Protein AF-A0A8S1QRC6-F1 (afdb_monomer_lite)

pLDDT: mean 77.52, std 18.18, range [36.41, 97.75]

Foldseek 3Di:
DDDDPPPPPVVPPPPDDDPPPCPPPPPPPDDDPPDQDFDPDALPPPRHTFFWADPDPVDDPSLGTDDPVSCVVDVDDIDGPVVVSVVVVVVVVVVVVVVVVVVVVVVVVVVVVVVVVVVVVVVVVVVVVVVVVVVVVVVVVLVVVLVLVVVCVPPDLVRDDPVNNVVVVVVVPDPDCVNVVVSVVVVVVVVVVVVVVVVVD

Secondary structure (DSSP, 8-state):
----TTSSGGGS-----------------PPPTTS----S-B-TTT--B--EE---TTS-GGGSEE-HHHHHHS----EEHHHHHHHHHHHHHHHHHHHHHHHHHHHHHHHHHHHHHHHHHHHHHHHHHHHHHHHHHHHHHHHHHHHHHHHHTT--GGGS-HHHHHHHHHHHH---HHHHHHHHHHHHHHHHHHHHHHTT-

Radius of gyration: 44.58 Å; chains: 1; bounding box: 88×38×118 Å

Sequence (201 aa):
MRKQDSCLSKLYNFKLYNNLTISQIVVTKEFEQHKTPCLNQICSKHNKEIIMLNLNLNEPEFSRLACVECIEDCPIQYISLKEANKRWNEFKGQQTDLISKHNFKREKTFNVAIKEIKQLRDYYNDQLSEILTSINEQLIQNTQNFKDFINLENKQIFELEEKQVEKIVDLLSQKDKNLIYIITRFIIIRKKRFTNQQKKF

Organism: Paramecium primaurelia (NCBI:txid5886)

Structure (mmCIF, N/CA/C/O backbone):
data_AF-A0A8S1QRC6-F1
#
_entry.id   AF-A0A8S1QRC6-F1
#
loop_
_atom_site.group_PDB
_atom_site.id
_atom_site.type_symbol
_atom_site.label_atom_id
_atom_site.label_alt_id
_atom_site.label_comp_id
_atom_site.label_asym_id
_atom_site.label_entity_id
_atom_site.label_seq_id
_atom_site.pdbx_PDB_ins_code
_atom_site.Cartn_x
_atom_site.Cartn_y
_atom_site.Cartn_z
_atom_site.occupancy
_atom_site.B_iso_or_equiv
_atom_site.auth_seq_id
_atom_site.auth_comp_id
_atom_site.auth_asym_id
_atom_site.auth_atom_id
_atom_site.pdbx_PDB_model_num
ATOM 1 N N . MET A 1 1 ? 4.085 -2.117 39.328 1.00 39.03 1 MET A N 1
ATOM 2 C CA . MET A 1 1 ? 4.200 -2.797 38.019 1.00 39.03 1 MET A CA 1
ATOM 3 C C . MET A 1 1 ? 3.505 -1.949 36.960 1.00 39.03 1 MET A C 1
ATOM 5 O O . MET A 1 1 ? 2.288 -1.972 36.884 1.00 39.03 1 MET A O 1
ATOM 9 N N . ARG A 1 2 ? 4.251 -1.139 36.201 1.00 44.69 2 ARG A N 1
ATOM 10 C CA . ARG A 1 2 ? 3.751 -0.425 35.014 1.00 44.69 2 ARG A CA 1
ATOM 11 C C . ARG A 1 2 ? 4.837 -0.491 33.943 1.00 44.69 2 ARG A C 1
ATOM 13 O O . ARG A 1 2 ? 5.874 0.145 34.081 1.00 44.69 2 ARG A O 1
ATOM 20 N N . LYS A 1 3 ? 4.621 -1.331 32.934 1.00 41.91 3 LYS A N 1
ATOM 21 C CA . LYS A 1 3 ? 5.391 -1.389 31.685 1.00 41.91 3 LYS A CA 1
ATOM 22 C C . LYS A 1 3 ? 4.407 -1.757 30.572 1.00 41.91 3 LYS A C 1
ATOM 24 O O . LYS A 1 3 ? 4.312 -2.924 30.216 1.00 41.91 3 LYS A O 1
ATOM 29 N N . GLN A 1 4 ? 3.640 -0.786 30.079 1.00 45.56 4 GLN A N 1
ATOM 30 C CA . GLN A 1 4 ? 2.846 -0.955 28.850 1.00 45.56 4 GLN A CA 1
ATOM 31 C C . GLN A 1 4 ? 3.022 0.178 27.823 1.00 45.56 4 GLN A C 1
ATOM 33 O O . GLN A 1 4 ? 2.584 0.024 26.691 1.00 45.56 4 GLN A O 1
ATOM 38 N N . ASP A 1 5 ? 3.799 1.227 28.110 1.00 44.38 5 ASP A N 1
ATOM 39 C CA . ASP A 1 5 ? 3.904 2.377 27.190 1.00 44.38 5 ASP A CA 1
ATOM 40 C C . ASP A 1 5 ? 5.047 2.283 26.156 1.00 44.38 5 ASP A C 1
ATOM 42 O O . ASP A 1 5 ? 5.314 3.221 25.411 1.00 44.38 5 ASP A O 1
ATOM 46 N N . SER A 1 6 ? 5.737 1.141 26.056 1.00 43.19 6 SER A N 1
ATOM 47 C CA . SER A 1 6 ? 6.943 1.014 25.216 1.00 43.19 6 SER A CA 1
ATOM 48 C C . SER A 1 6 ? 6.683 0.664 23.740 1.00 43.19 6 SER A C 1
ATOM 50 O O . SER A 1 6 ? 7.636 0.664 22.958 1.00 43.19 6 SER A O 1
ATOM 52 N N . CYS A 1 7 ? 5.448 0.347 23.333 1.00 42.53 7 CYS A N 1
ATOM 53 C CA . CYS A 1 7 ? 5.153 -0.019 21.935 1.00 42.53 7 CYS A CA 1
ATOM 54 C C . CYS A 1 7 ? 4.519 1.102 21.095 1.00 42.53 7 CYS A C 1
ATOM 56 O O . CYS A 1 7 ? 4.482 0.978 19.874 1.00 42.53 7 CYS A O 1
ATOM 58 N N . LEU A 1 8 ? 4.075 2.211 21.697 1.00 44.47 8 LEU A N 1
ATOM 59 C CA . LEU A 1 8 ? 3.340 3.261 20.972 1.00 44.47 8 LEU A CA 1
ATOM 60 C C . LEU A 1 8 ? 4.223 4.387 20.404 1.00 44.47 8 LEU A C 1
ATOM 62 O O . LEU A 1 8 ? 3.779 5.128 19.532 1.00 44.47 8 LEU A O 1
ATOM 66 N N . SER A 1 9 ? 5.492 4.491 20.806 1.00 37.09 9 SER A N 1
ATOM 67 C CA . SER A 1 9 ? 6.385 5.577 20.367 1.00 37.09 9 SER A CA 1
ATOM 68 C C . SER A 1 9 ? 7.143 5.311 19.058 1.00 37.09 9 SER A C 1
ATOM 70 O O . SER A 1 9 ? 7.792 6.215 18.536 1.00 37.09 9 SER A O 1
ATOM 72 N N . LYS A 1 10 ? 7.056 4.105 18.476 1.00 42.44 10 LYS A N 1
ATOM 73 C CA . LYS A 1 10 ? 7.785 3.755 17.236 1.00 42.44 10 LYS A CA 1
ATOM 74 C C . LYS A 1 10 ? 7.008 3.986 15.934 1.00 42.44 10 LYS A C 1
ATOM 76 O O . LYS A 1 10 ? 7.593 3.859 14.865 1.00 42.44 10 LYS A O 1
ATOM 81 N N . LEU A 1 11 ? 5.733 4.378 15.996 1.00 42.03 11 LEU A N 1
ATOM 82 C CA . LEU A 1 11 ? 4.920 4.670 14.802 1.00 42.03 11 LEU A CA 1
ATOM 83 C C . LEU A 1 11 ? 4.949 6.149 14.373 1.00 42.03 11 LEU A C 1
ATOM 85 O O . LEU A 1 11 ? 4.307 6.513 13.392 1.00 42.03 11 LEU A O 1
ATOM 89 N N . TYR A 1 12 ? 5.709 6.999 15.071 1.00 40.31 12 TYR A N 1
ATOM 90 C CA . TYR A 1 12 ? 5.691 8.455 14.891 1.00 40.31 12 TYR A CA 1
ATOM 91 C C . TYR A 1 12 ? 6.993 9.036 14.318 1.00 40.31 12 TYR A C 1
ATOM 93 O O . TYR A 1 12 ? 7.419 10.112 14.714 1.00 40.31 12 TYR A O 1
ATOM 101 N N . ASN A 1 13 ? 7.645 8.335 13.384 1.00 36.41 13 ASN A N 1
ATOM 102 C CA . ASN A 1 13 ? 8.817 8.861 12.667 1.00 36.41 13 ASN A CA 1
ATOM 103 C C . ASN A 1 13 ? 8.917 8.353 11.219 1.00 36.41 13 ASN A C 1
ATOM 105 O O . ASN A 1 13 ? 9.993 8.018 10.739 1.00 36.41 13 ASN A O 1
ATOM 109 N N . PHE A 1 14 ? 7.803 8.330 10.486 1.00 40.69 14 PHE A N 1
ATOM 110 C CA . PHE A 1 14 ? 7.854 8.275 9.021 1.00 40.69 14 PHE A CA 1
ATOM 111 C C . PHE A 1 14 ? 7.623 9.687 8.471 1.00 40.69 14 PHE A C 1
ATOM 113 O O . PHE A 1 14 ? 6.601 9.995 7.862 1.00 40.69 14 PHE A O 1
ATOM 120 N N . LYS A 1 15 ? 8.562 10.598 8.765 1.00 39.75 15 LYS A N 1
ATOM 121 C CA . LYS A 1 15 ? 8.649 11.862 8.030 1.00 39.75 15 LYS A CA 1
ATOM 122 C C . LYS A 1 15 ? 9.049 11.510 6.603 1.00 39.75 15 LYS A C 1
ATOM 124 O O . LYS A 1 15 ? 10.174 11.085 6.359 1.00 39.75 15 LYS A O 1
ATOM 129 N N . LEU A 1 16 ? 8.075 11.661 5.709 1.00 40.50 16 LEU A N 1
ATOM 130 C CA . LEU A 1 16 ? 8.196 11.664 4.259 1.00 40.50 16 LEU A CA 1
ATOM 131 C C . LEU A 1 16 ? 9.351 12.575 3.823 1.00 40.50 16 LEU A C 1
ATOM 133 O O . LEU A 1 16 ? 9.181 13.773 3.608 1.00 40.50 16 LEU A O 1
ATOM 137 N N . TYR A 1 17 ? 10.534 11.993 3.681 1.00 43.94 17 TYR A N 1
ATOM 138 C CA . TYR A 1 17 ? 11.464 12.429 2.657 1.00 43.94 17 TYR A CA 1
ATOM 139 C C . TYR A 1 17 ? 10.945 11.857 1.344 1.00 43.94 17 TYR A C 1
ATOM 141 O O . TYR A 1 17 ? 10.783 10.643 1.249 1.00 43.94 17 TYR A O 1
ATOM 149 N N . ASN A 1 18 ? 10.633 12.727 0.380 1.00 41.03 18 ASN A N 1
ATOM 150 C CA . ASN A 1 18 ? 11.040 12.598 -1.026 1.00 41.03 18 ASN A CA 1
ATOM 151 C C . ASN A 1 18 ? 10.191 13.498 -1.932 1.00 41.03 18 ASN A C 1
ATOM 153 O O . ASN A 1 18 ? 9.390 13.029 -2.731 1.00 41.03 18 ASN A O 1
ATOM 157 N N . ASN A 1 19 ? 10.487 14.797 -1.908 1.00 39.50 19 ASN A N 1
ATOM 158 C CA . ASN A 1 19 ? 10.496 15.561 -3.154 1.00 39.50 19 ASN A CA 1
ATOM 159 C C . ASN A 1 19 ? 11.846 15.300 -3.838 1.00 39.50 19 ASN A C 1
ATOM 161 O O . ASN A 1 19 ? 12.710 16.168 -3.889 1.00 39.50 19 ASN A O 1
ATOM 165 N N . LEU A 1 20 ? 12.060 14.066 -4.301 1.00 45.28 20 LEU A N 1
ATOM 166 C CA . LEU A 1 20 ? 13.098 13.787 -5.288 1.00 45.28 20 LEU A CA 1
ATOM 167 C C . LEU A 1 20 ? 12.476 14.084 -6.649 1.00 45.28 20 LEU A C 1
ATOM 169 O O . LEU A 1 20 ? 12.027 13.192 -7.366 1.00 45.28 20 LEU A O 1
ATOM 173 N N . THR A 1 21 ? 12.428 15.367 -6.996 1.00 42.38 21 THR A N 1
ATOM 174 C CA . THR A 1 21 ? 12.439 15.779 -8.395 1.00 42.38 21 THR A CA 1
ATOM 175 C C . THR A 1 21 ? 13.749 15.242 -8.958 1.00 42.38 21 THR A C 1
ATOM 177 O O . THR A 1 21 ? 14.804 15.852 -8.803 1.00 42.38 21 THR A O 1
ATOM 180 N N . ILE A 1 22 ? 13.709 14.043 -9.543 1.00 46.81 22 ILE A N 1
ATOM 181 C CA . ILE A 1 22 ? 14.817 13.513 -10.334 1.00 46.81 22 ILE A CA 1
ATOM 182 C C . ILE A 1 22 ? 14.832 14.353 -11.612 1.00 46.81 22 ILE A C 1
ATOM 184 O O . ILE A 1 22 ? 14.310 13.958 -12.650 1.00 46.81 22 ILE A O 1
ATOM 188 N N . SER A 1 23 ? 15.379 15.564 -11.521 1.00 43.59 23 SER A N 1
ATOM 189 C CA . SER A 1 23 ? 15.850 16.297 -12.684 1.00 43.59 23 SER A CA 1
ATOM 190 C C . SER A 1 23 ? 16.973 15.453 -13.270 1.00 43.59 23 SER A C 1
ATOM 192 O O . SER A 1 23 ? 18.087 15.428 -12.744 1.00 43.59 23 SER A O 1
ATOM 194 N N . GLN A 1 24 ? 16.638 14.668 -14.292 1.00 49.97 24 GLN A N 1
ATOM 195 C CA . GLN A 1 24 ? 17.590 13.827 -14.996 1.00 49.97 24 GLN A CA 1
ATOM 196 C C . GLN A 1 24 ? 18.642 14.725 -15.638 1.00 49.97 24 GLN A C 1
ATOM 198 O O . GLN A 1 24 ? 18.422 15.310 -16.696 1.00 49.97 24 GLN A O 1
ATOM 203 N N . ILE A 1 25 ? 19.805 14.822 -14.998 1.00 47.53 25 ILE A N 1
ATOM 204 C CA . ILE A 1 25 ? 21.017 15.277 -15.666 1.00 47.53 25 ILE A CA 1
ATOM 205 C C . ILE A 1 25 ? 21.377 14.151 -16.634 1.00 47.53 25 ILE A C 1
ATOM 207 O O . ILE A 1 25 ? 22.008 13.158 -16.269 1.00 47.53 25 ILE A O 1
ATOM 211 N N . VAL A 1 26 ? 20.891 14.262 -17.870 1.00 53.00 26 VAL A N 1
ATOM 212 C CA . VAL A 1 26 ? 21.367 13.435 -18.974 1.00 53.00 26 VAL A CA 1
ATOM 213 C C . VAL A 1 26 ? 22.820 13.835 -19.183 1.00 53.00 26 VAL A C 1
ATOM 215 O O . VAL A 1 26 ? 23.101 14.882 -19.756 1.00 53.00 26 VAL A O 1
ATOM 218 N N . VAL A 1 27 ? 23.750 13.031 -18.667 1.00 50.50 27 VAL A N 1
ATOM 219 C CA . VAL A 1 27 ? 25.178 13.214 -18.931 1.00 50.50 27 VAL A CA 1
ATOM 220 C C . VAL A 1 27 ? 25.396 12.950 -20.418 1.00 50.50 27 VAL A C 1
ATOM 222 O O . VAL A 1 27 ? 25.532 11.809 -20.863 1.00 50.50 27 VAL A O 1
ATOM 225 N N . THR A 1 28 ? 25.368 14.011 -21.214 1.00 56.66 28 THR A N 1
ATOM 226 C CA . THR A 1 28 ? 25.806 13.982 -22.602 1.00 56.66 28 THR A CA 1
ATOM 227 C C . THR A 1 28 ? 27.322 13.982 -22.592 1.00 56.66 28 THR A C 1
ATOM 229 O O . THR A 1 28 ? 27.942 14.999 -22.297 1.00 56.66 28 THR A O 1
ATOM 232 N N . LYS A 1 29 ? 27.935 12.835 -22.899 1.00 63.66 29 LYS A N 1
ATOM 233 C CA . LYS A 1 29 ? 29.346 12.822 -23.283 1.00 63.66 29 LYS A CA 1
ATOM 234 C C . LYS A 1 29 ? 29.465 13.705 -24.526 1.00 63.66 29 LYS A C 1
ATOM 236 O O . LYS A 1 29 ? 28.863 13.388 -25.553 1.00 63.66 29 LYS A O 1
ATOM 241 N N . GLU A 1 30 ? 30.162 14.830 -24.408 1.00 63.81 30 GLU A N 1
ATOM 242 C CA . GLU A 1 30 ? 30.461 15.679 -25.556 1.00 63.81 30 GLU A CA 1
ATOM 243 C C . GLU A 1 30 ? 31.354 14.879 -26.507 1.00 63.81 30 GLU A C 1
ATOM 245 O O . GLU A 1 30 ? 32.405 14.366 -26.121 1.00 63.81 30 GLU A O 1
ATOM 250 N N . PHE A 1 31 ? 30.880 14.681 -27.735 1.00 66.12 31 PHE A N 1
ATOM 251 C CA . PHE A 1 31 ? 31.687 14.072 -28.782 1.00 66.12 31 PHE A CA 1
ATOM 252 C C . PHE A 1 31 ? 32.588 15.154 -29.370 1.00 66.12 31 PHE A C 1
ATOM 254 O O . PHE A 1 31 ? 32.108 16.239 -29.701 1.00 66.12 31 PHE A O 1
ATOM 261 N N . GLU A 1 32 ? 33.877 14.854 -29.523 1.00 75.50 32 GLU A N 1
ATOM 262 C CA . GLU A 1 32 ? 34.795 15.713 -30.270 1.00 75.50 32 GLU A CA 1
ATOM 263 C C . GLU A 1 32 ? 34.227 15.936 -31.678 1.00 75.50 32 GLU A C 1
ATOM 265 O O . GLU A 1 32 ? 33.952 14.976 -32.399 1.00 75.50 32 GLU A O 1
ATOM 270 N N . GLN A 1 33 ? 34.038 17.198 -32.076 1.00 71.88 33 GLN A N 1
ATOM 271 C CA . GLN A 1 33 ? 33.318 17.566 -33.308 1.00 71.88 33 GLN A CA 1
ATOM 272 C C . GLN A 1 33 ? 33.951 17.003 -34.595 1.00 71.88 33 GLN A C 1
ATOM 274 O O . GLN A 1 33 ? 33.302 16.985 -35.639 1.00 71.88 33 GLN A O 1
ATOM 279 N N . HIS A 1 34 ? 35.195 16.526 -34.522 1.00 79.81 34 HIS A N 1
ATOM 280 C CA . HIS A 1 34 ? 35.977 16.055 -35.665 1.00 79.81 34 HIS A CA 1
ATOM 281 C C . HIS A 1 34 ? 36.335 14.564 -35.612 1.00 79.81 34 HIS A C 1
ATOM 283 O O . HIS A 1 34 ? 37.027 14.086 -36.510 1.00 79.81 34 HIS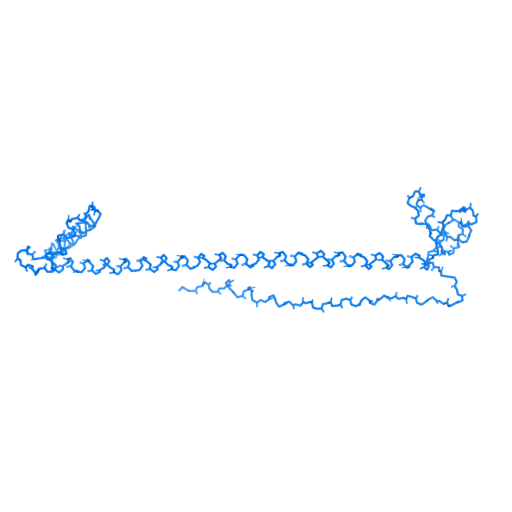 A O 1
ATOM 289 N N . LYS A 1 35 ? 35.870 13.811 -34.603 1.00 83.81 35 LYS A N 1
ATOM 290 C CA . LYS A 1 35 ? 36.126 12.367 -34.496 1.00 83.81 35 LYS A CA 1
ATOM 291 C C . LYS A 1 35 ? 34.826 11.575 -34.603 1.00 83.81 35 LYS A C 1
ATOM 293 O O . LYS A 1 35 ? 33.829 11.891 -33.957 1.00 83.81 35 LYS A O 1
ATOM 298 N N . THR A 1 36 ? 34.850 10.502 -35.393 1.00 85.31 36 THR A N 1
ATOM 299 C CA . THR A 1 36 ? 33.745 9.538 -35.432 1.00 85.31 36 THR A CA 1
ATOM 300 C C . THR A 1 36 ? 33.597 8.899 -34.051 1.00 85.31 36 THR A C 1
ATOM 302 O O . THR A 1 36 ? 34.578 8.360 -33.535 1.00 85.31 36 THR A O 1
ATOM 305 N N . PRO A 1 37 ? 32.402 8.941 -33.436 1.00 89.31 37 PRO A N 1
ATOM 306 C CA . PRO A 1 37 ? 32.158 8.259 -32.178 1.00 89.31 37 PRO A CA 1
ATOM 307 C C . PRO A 1 37 ? 32.544 6.786 -32.272 1.00 89.31 37 PRO A C 1
ATOM 309 O O . PRO A 1 37 ? 32.093 6.085 -33.177 1.00 89.31 37 PRO A O 1
ATOM 312 N N . CYS A 1 38 ? 33.332 6.321 -31.311 1.00 92.19 38 CYS A N 1
ATOM 313 C CA . CYS A 1 38 ? 33.726 4.929 -31.193 1.00 92.19 38 CYS A CA 1
ATOM 314 C C . CYS A 1 38 ? 33.531 4.422 -29.762 1.00 92.19 38 CYS A C 1
ATOM 316 O O . CYS A 1 38 ? 33.523 5.192 -28.795 1.00 92.19 38 CYS A O 1
ATOM 318 N N . LEU A 1 39 ? 33.331 3.112 -29.629 1.00 91.31 39 LEU A N 1
ATOM 319 C CA . LEU A 1 39 ? 33.384 2.441 -28.335 1.00 91.31 39 LEU A CA 1
ATOM 320 C C . LEU A 1 39 ? 34.841 2.208 -27.931 1.00 91.31 39 LEU A C 1
ATOM 322 O O . LEU A 1 39 ? 35.709 2.029 -28.777 1.00 91.31 39 LEU A O 1
ATOM 326 N N . ASN A 1 40 ? 35.085 2.064 -26.628 1.00 90.31 40 ASN A N 1
ATOM 327 C CA . ASN A 1 40 ? 36.387 1.639 -26.093 1.00 90.31 40 ASN A CA 1
ATOM 328 C C . ASN A 1 40 ? 36.702 0.149 -26.379 1.00 90.31 40 ASN A C 1
ATOM 330 O O . ASN A 1 40 ? 37.605 -0.420 -25.772 1.00 90.31 40 ASN A O 1
ATOM 334 N N . GLN A 1 41 ? 35.919 -0.506 -27.238 1.00 90.88 41 GLN A N 1
ATOM 335 C CA . GLN A 1 41 ? 36.054 -1.910 -27.609 1.00 90.88 41 GLN A CA 1
ATOM 336 C C . GLN A 1 41 ? 36.572 -2.014 -29.043 1.00 90.88 41 GLN A C 1
ATOM 338 O O . GLN A 1 41 ? 36.189 -1.230 -29.915 1.00 90.88 41 GLN A O 1
ATOM 343 N N . ILE A 1 42 ? 37.413 -3.017 -29.279 1.00 93.81 42 ILE A N 1
ATOM 344 C CA . ILE A 1 42 ? 38.004 -3.304 -30.584 1.00 93.81 42 ILE A CA 1
ATOM 345 C C . ILE A 1 42 ? 37.292 -4.517 -31.191 1.00 93.81 42 ILE A C 1
ATOM 347 O O . ILE A 1 42 ? 37.011 -5.497 -30.501 1.00 93.81 42 ILE A O 1
ATOM 351 N N . CYS A 1 43 ? 36.999 -4.453 -32.488 1.00 93.38 43 CYS A N 1
ATOM 352 C CA . CYS A 1 43 ? 36.469 -5.571 -33.256 1.00 93.38 43 CYS A CA 1
ATOM 353 C C . CYS A 1 43 ? 37.455 -6.744 -33.256 1.00 93.38 43 CYS A C 1
ATOM 355 O O . CYS A 1 43 ? 38.586 -6.604 -33.718 1.00 93.38 43 CYS A O 1
ATOM 357 N N . SER A 1 44 ? 37.007 -7.920 -32.820 1.00 91.75 44 SER A N 1
ATOM 358 C CA . SER A 1 44 ? 37.847 -9.121 -32.760 1.00 91.75 44 SER A CA 1
ATOM 359 C C . SER A 1 44 ? 38.253 -9.669 -34.134 1.00 91.75 44 SER A C 1
ATOM 361 O O . SER A 1 44 ? 39.256 -10.368 -34.220 1.00 91.75 44 SER A O 1
ATOM 363 N N . LYS A 1 45 ? 37.493 -9.371 -35.201 1.00 93.31 45 LYS A N 1
ATOM 364 C CA . LYS A 1 45 ? 37.769 -9.852 -36.568 1.00 93.31 45 LYS A CA 1
ATOM 365 C C . LYS A 1 45 ? 38.803 -8.987 -37.293 1.00 93.31 45 LYS A C 1
ATOM 367 O O . LYS A 1 45 ? 39.686 -9.51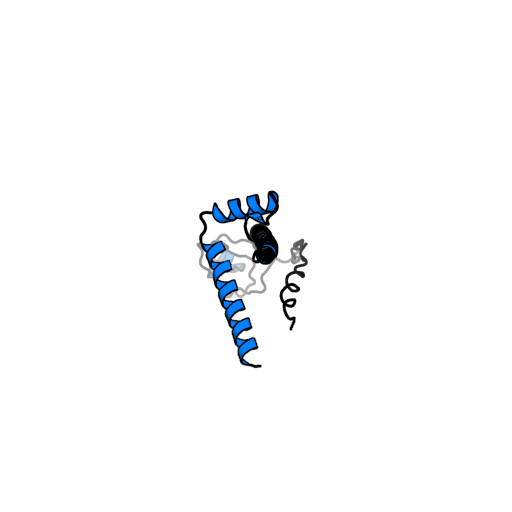4 -37.957 1.00 93.31 45 LYS A O 1
ATOM 372 N N . HIS A 1 46 ? 38.690 -7.669 -37.148 1.00 94.62 46 HIS A N 1
ATOM 373 C CA . HIS A 1 46 ? 39.433 -6.694 -37.959 1.00 94.62 46 HIS A CA 1
ATOM 374 C C . HIS A 1 46 ? 40.414 -5.834 -37.157 1.00 94.62 46 HIS A C 1
ATOM 376 O O . HIS A 1 46 ? 41.131 -5.020 -37.726 1.00 94.62 46 HIS A O 1
ATOM 382 N N . ASN A 1 47 ? 40.435 -5.973 -35.827 1.00 95.12 47 ASN A N 1
ATOM 383 C CA . ASN A 1 47 ? 41.267 -5.178 -34.919 1.00 95.12 47 ASN A CA 1
ATOM 384 C C . ASN A 1 47 ? 41.074 -3.649 -35.077 1.00 95.12 47 ASN A C 1
ATOM 386 O O . ASN A 1 47 ? 42.012 -2.866 -34.940 1.00 95.12 47 ASN A O 1
ATOM 390 N N . LYS A 1 48 ? 39.840 -3.223 -35.381 1.00 94.75 48 LYS A N 1
ATOM 391 C CA . LYS A 1 48 ? 39.434 -1.818 -35.574 1.00 94.75 48 LYS A CA 1
ATOM 392 C C . LYS A 1 48 ? 38.392 -1.379 -34.547 1.00 94.75 48 LYS A C 1
ATOM 394 O O . LYS A 1 48 ? 37.650 -2.206 -34.022 1.00 94.75 48 LYS A O 1
ATOM 399 N N . GLU A 1 49 ? 38.316 -0.077 -34.276 1.00 95.12 49 GLU A N 1
ATOM 400 C CA . GLU A 1 49 ? 37.336 0.504 -33.348 1.00 95.12 49 GLU A CA 1
ATOM 401 C C . GLU A 1 49 ? 35.887 0.232 -33.802 1.00 95.12 49 GLU A C 1
ATOM 403 O O . GLU A 1 49 ? 35.565 0.300 -34.992 1.00 95.12 49 GLU A O 1
ATOM 408 N N . ILE A 1 50 ? 34.997 -0.058 -32.848 1.00 95.81 50 ILE A N 1
ATOM 409 C CA . ILE A 1 50 ? 33.560 -0.212 -33.115 1.00 95.81 50 ILE A CA 1
ATOM 410 C C . ILE A 1 50 ? 32.906 1.166 -33.228 1.00 95.81 50 ILE A C 1
ATOM 412 O O . ILE A 1 50 ? 32.986 1.965 -32.294 1.00 95.81 50 ILE A O 1
ATOM 416 N N . ILE A 1 51 ? 32.218 1.417 -34.343 1.00 95.00 51 ILE A N 1
ATOM 417 C CA . ILE A 1 51 ? 31.601 2.717 -34.675 1.00 95.00 51 ILE A CA 1
ATOM 418 C C . ILE A 1 51 ? 30.085 2.630 -34.891 1.00 95.00 51 ILE A C 1
ATOM 420 O O . ILE A 1 51 ? 29.390 3.650 -34.916 1.00 95.00 51 ILE A O 1
ATOM 424 N N . MET A 1 52 ? 29.555 1.415 -35.040 1.00 95.44 52 MET A N 1
ATOM 425 C CA . MET A 1 52 ? 28.145 1.169 -35.312 1.00 95.44 52 MET A CA 1
ATOM 426 C C . MET A 1 52 ? 27.625 -0.077 -34.594 1.00 95.44 52 MET A C 1
ATOM 428 O O . MET A 1 52 ? 28.389 -0.962 -34.204 1.00 95.44 52 MET A O 1
ATOM 432 N N . LEU A 1 53 ? 26.303 -0.121 -34.425 1.00 95.44 53 LEU A N 1
ATOM 433 C CA . LEU A 1 53 ? 25.584 -1.201 -33.761 1.00 95.44 53 LEU A CA 1
ATOM 434 C C . LEU A 1 53 ? 24.454 -1.728 -34.637 1.00 95.44 53 LEU A C 1
ATOM 436 O O . LEU A 1 53 ? 23.776 -0.956 -35.310 1.00 95.44 53 LEU A O 1
ATOM 440 N N . ASN A 1 54 ? 24.208 -3.029 -34.574 1.00 93.94 54 ASN A N 1
ATOM 441 C CA . ASN A 1 54 ? 22.997 -3.643 -35.101 1.00 93.94 54 ASN A CA 1
ATOM 442 C C . ASN A 1 54 ? 22.055 -3.954 -33.927 1.00 93.94 54 ASN A C 1
ATOM 444 O O . ASN A 1 54 ? 22.417 -4.692 -33.011 1.00 93.94 54 ASN A O 1
ATOM 448 N N . LEU A 1 55 ? 20.855 -3.365 -33.946 1.00 91.31 55 LEU A N 1
ATOM 449 C CA . LEU A 1 55 ? 19.815 -3.589 -32.931 1.00 91.31 55 LEU A CA 1
ATOM 450 C C . LEU A 1 55 ? 18.702 -4.537 -33.409 1.00 91.31 55 LEU A C 1
ATOM 452 O O . LEU A 1 55 ? 17.692 -4.680 -32.721 1.00 91.31 55 LEU A O 1
ATOM 456 N N . ASN A 1 56 ? 18.842 -5.155 -34.583 1.00 90.06 56 ASN A N 1
ATOM 457 C CA . ASN A 1 56 ? 17.871 -6.122 -35.075 1.00 90.06 56 ASN A CA 1
ATOM 458 C C . ASN A 1 56 ? 17.945 -7.411 -34.242 1.00 90.06 56 ASN A C 1
ATOM 460 O O . ASN A 1 56 ? 18.990 -8.051 -34.154 1.00 90.06 56 ASN A O 1
ATOM 464 N N . LEU A 1 57 ? 16.822 -7.792 -33.633 1.00 86.62 57 LEU A N 1
ATOM 465 C CA . LEU A 1 57 ? 16.722 -8.982 -32.782 1.00 86.62 57 LEU A CA 1
ATOM 466 C C . LEU A 1 57 ? 16.787 -10.293 -33.572 1.00 86.62 57 LEU A C 1
ATOM 468 O O . LEU A 1 57 ? 17.097 -11.328 -32.992 1.00 86.62 57 LEU A O 1
ATOM 472 N N . ASN A 1 58 ? 16.499 -10.243 -34.873 1.00 88.75 58 ASN A N 1
ATOM 473 C CA . ASN A 1 58 ? 16.504 -11.419 -35.742 1.00 88.75 58 ASN A CA 1
ATOM 474 C C . ASN A 1 58 ? 17.910 -11.774 -36.249 1.00 88.75 58 ASN A C 1
ATOM 476 O O . ASN A 1 58 ? 18.090 -12.825 -36.856 1.00 88.75 58 ASN A O 1
ATOM 480 N N . GLU A 1 59 ? 18.892 -10.906 -36.007 1.00 85.56 59 GLU A N 1
ATOM 481 C CA . GLU A 1 59 ? 20.275 -11.098 -36.430 1.00 85.56 59 GLU A CA 1
ATOM 482 C C . GLU A 1 59 ? 21.113 -11.731 -35.308 1.00 85.56 59 GLU A C 1
ATOM 484 O O . GLU A 1 59 ? 20.862 -11.496 -34.118 1.00 85.56 59 GLU A O 1
ATOM 489 N N . PRO A 1 60 ? 22.139 -12.525 -35.653 1.00 83.00 60 PRO A N 1
ATOM 490 C CA . PRO A 1 60 ? 22.949 -13.214 -34.662 1.00 83.00 60 PRO A CA 1
ATOM 491 C C . PRO A 1 60 ? 23.7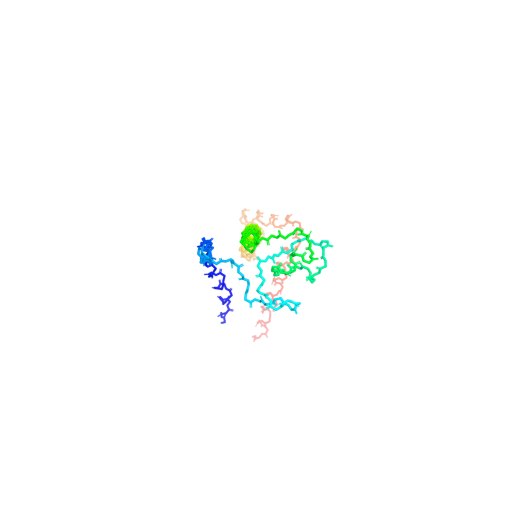90 -12.235 -33.834 1.00 83.00 60 PRO A C 1
ATOM 493 O O . PRO A 1 60 ? 24.236 -11.192 -34.317 1.00 83.00 60 PRO A O 1
ATOM 496 N N . GLU A 1 61 ? 24.067 -12.598 -32.578 1.00 79.06 61 GLU A N 1
ATOM 497 C CA . GLU A 1 61 ? 24.685 -11.692 -31.597 1.00 79.06 61 GLU A CA 1
ATOM 498 C C . GLU A 1 61 ? 26.070 -11.180 -32.008 1.00 79.06 61 GLU A C 1
ATOM 500 O O . GLU A 1 61 ? 26.423 -10.042 -31.698 1.00 79.06 61 GLU A O 1
ATOM 505 N N . PHE A 1 62 ? 26.832 -11.981 -32.757 1.00 77.75 62 PHE A N 1
ATOM 506 C CA . PHE A 1 62 ? 28.160 -11.599 -33.241 1.00 77.75 62 PHE A CA 1
ATOM 507 C C . PHE A 1 62 ? 28.128 -10.455 -34.269 1.00 77.75 62 PHE A C 1
ATOM 509 O O . PHE A 1 62 ? 29.156 -9.830 -34.509 1.00 77.75 62 PHE A O 1
ATOM 516 N N . SER A 1 63 ? 26.962 -10.146 -34.851 1.00 81.19 63 SER A N 1
ATOM 517 C CA . SER A 1 63 ? 26.775 -9.033 -35.794 1.00 81.19 63 SER A CA 1
ATOM 518 C C . SER A 1 63 ? 26.373 -7.716 -35.115 1.00 81.19 63 SER A C 1
ATOM 520 O O . SER A 1 63 ? 26.207 -6.703 -35.794 1.00 81.19 63 SER A O 1
ATOM 522 N N . ARG A 1 64 ? 26.202 -7.702 -33.782 1.00 90.62 64 ARG A N 1
ATOM 523 C CA . ARG A 1 64 ? 25.696 -6.530 -33.043 1.00 90.62 64 ARG A CA 1
ATOM 524 C C . ARG A 1 64 ? 26.677 -5.368 -32.980 1.00 90.62 64 ARG A C 1
ATOM 526 O O . ARG A 1 64 ? 26.231 -4.231 -32.860 1.00 90.62 64 ARG A O 1
ATOM 533 N N . LEU A 1 65 ? 27.980 -5.638 -33.046 1.00 94.19 65 LEU A N 1
ATOM 534 C CA . LEU A 1 65 ? 29.042 -4.633 -32.992 1.00 94.19 65 LEU A CA 1
ATOM 535 C C . LEU A 1 65 ? 29.777 -4.597 -34.332 1.00 94.19 65 LEU A C 1
ATOM 537 O O . LEU A 1 65 ? 30.255 -5.632 -34.792 1.00 94.19 65 LEU A O 1
ATOM 541 N N . ALA A 1 66 ? 29.911 -3.415 -34.935 1.00 94.06 66 ALA A N 1
ATOM 542 C CA . ALA A 1 66 ? 30.570 -3.275 -36.227 1.00 94.06 66 ALA A CA 1
ATOM 543 C C . ALA A 1 66 ? 31.633 -2.167 -36.239 1.00 94.06 66 ALA A C 1
ATOM 545 O O . ALA A 1 66 ? 31.394 -1.024 -35.831 1.00 94.06 66 ALA A O 1
ATOM 546 N N . CYS A 1 67 ? 32.821 -2.528 -36.727 1.00 94.81 67 CYS A N 1
ATOM 547 C CA . CYS A 1 67 ? 33.819 -1.579 -37.212 1.00 94.81 67 CYS A CA 1
ATOM 548 C C . CYS A 1 67 ? 33.556 -1.270 -38.697 1.00 94.81 67 CYS A C 1
ATOM 550 O O . CYS A 1 67 ? 32.651 -1.847 -39.298 1.00 94.81 67 CYS A O 1
ATOM 552 N N . VAL A 1 68 ? 34.366 -0.397 -39.299 1.00 94.25 68 VAL A N 1
ATOM 553 C CA . VAL A 1 68 ? 34.233 -0.040 -40.723 1.00 94.25 68 VAL A CA 1
ATOM 554 C C . VAL A 1 68 ? 34.276 -1.256 -41.660 1.00 94.25 68 VAL A C 1
ATOM 556 O O . VAL A 1 68 ? 33.429 -1.369 -42.535 1.00 94.25 68 VAL A O 1
ATOM 559 N N . GLU A 1 69 ? 35.175 -2.216 -41.421 1.00 94.88 69 GLU A N 1
ATOM 560 C CA . GLU A 1 69 ? 35.313 -3.405 -42.277 1.00 94.88 69 GLU A CA 1
ATOM 561 C C . GLU A 1 69 ? 34.156 -4.396 -42.089 1.00 94.88 69 GLU A C 1
ATOM 563 O O . GLU A 1 69 ? 33.706 -5.002 -43.053 1.00 94.88 69 GLU A O 1
ATOM 568 N N . CYS A 1 70 ? 33.595 -4.523 -40.878 1.00 92.88 70 CYS A N 1
ATOM 569 C CA . CYS A 1 70 ? 32.384 -5.329 -40.667 1.00 92.88 70 CYS A CA 1
ATOM 570 C C . CYS A 1 70 ? 31.201 -4.836 -41.508 1.00 92.88 70 CYS A C 1
ATOM 572 O O . CYS A 1 70 ? 30.398 -5.651 -41.955 1.00 92.88 70 CYS A O 1
ATOM 574 N N . ILE A 1 71 ? 31.079 -3.517 -41.678 1.00 92.25 71 ILE A N 1
ATOM 575 C CA . ILE A 1 71 ? 29.978 -2.896 -42.425 1.00 92.25 71 ILE A CA 1
ATOM 576 C C . ILE A 1 71 ? 30.121 -3.190 -43.923 1.00 92.25 71 ILE A C 1
ATOM 578 O O . ILE A 1 71 ? 29.122 -3.433 -44.595 1.00 92.25 71 ILE A O 1
ATOM 582 N N . GLU A 1 72 ? 31.354 -3.188 -44.432 1.00 92.44 72 GLU A N 1
ATOM 583 C CA . GLU A 1 72 ? 31.662 -3.530 -45.824 1.00 92.44 72 GLU A CA 1
ATOM 584 C C . GLU A 1 72 ? 31.470 -5.029 -46.096 1.00 92.44 72 GLU A C 1
ATOM 586 O O . GLU A 1 72 ? 30.860 -5.400 -47.097 1.00 92.44 72 GLU A O 1
ATOM 591 N N . ASP A 1 73 ? 31.928 -5.885 -45.176 1.00 90.50 73 ASP A N 1
ATOM 592 C CA . ASP A 1 73 ? 31.820 -7.345 -45.282 1.00 90.50 73 ASP A CA 1
ATOM 593 C C . ASP A 1 73 ? 30.367 -7.845 -45.237 1.00 90.50 73 ASP A C 1
ATOM 595 O O . ASP A 1 73 ? 30.042 -8.883 -45.816 1.00 90.50 73 ASP A O 1
ATOM 599 N N . CYS A 1 74 ? 29.499 -7.157 -44.493 1.00 87.19 74 CYS A N 1
ATOM 600 C CA . CYS A 1 74 ? 28.119 -7.567 -44.266 1.00 87.19 74 CYS A CA 1
ATOM 601 C C . CYS A 1 74 ? 27.198 -6.337 -44.279 1.00 87.19 74 CYS A C 1
ATOM 603 O O . CYS A 1 74 ? 26.996 -5.715 -43.234 1.00 87.19 74 CYS A O 1
ATOM 605 N N . PRO A 1 75 ? 26.616 -5.967 -45.435 1.00 81.81 75 PRO A N 1
ATOM 606 C CA . PRO A 1 75 ? 25.800 -4.763 -45.569 1.00 81.81 75 PRO A CA 1
ATOM 607 C C . PRO A 1 75 ? 24.391 -4.977 -44.995 1.00 81.81 75 PRO A C 1
ATOM 609 O O . PRO A 1 75 ? 23.399 -5.046 -45.720 1.00 81.81 75 PRO A O 1
ATOM 612 N N . ILE A 1 76 ? 24.299 -5.094 -43.673 1.00 87.25 76 ILE A N 1
ATOM 613 C CA . ILE A 1 76 ? 23.038 -5.084 -42.924 1.00 87.25 76 ILE A CA 1
ATOM 614 C C . ILE A 1 76 ? 22.734 -3.682 -42.384 1.00 87.25 76 ILE A C 1
ATOM 616 O O . ILE A 1 76 ? 23.551 -2.761 -42.444 1.00 87.25 76 ILE A O 1
ATOM 620 N N . GLN A 1 77 ? 21.529 -3.502 -41.841 1.00 90.06 77 GLN A N 1
ATOM 621 C CA . GLN A 1 77 ? 21.109 -2.217 -41.295 1.00 90.06 77 GLN A CA 1
ATOM 622 C C . GLN A 1 77 ? 21.767 -1.944 -39.935 1.00 90.06 77 GLN A C 1
ATOM 624 O O . GLN A 1 77 ? 21.286 -2.370 -38.884 1.00 90.06 77 GLN A O 1
ATOM 629 N N . TYR A 1 78 ? 22.844 -1.168 -39.962 1.00 93.38 78 TYR A N 1
ATOM 630 C CA . TYR A 1 78 ? 23.493 -0.643 -38.770 1.00 93.38 78 TYR A CA 1
ATOM 631 C C . TYR A 1 78 ? 22.971 0.744 -38.387 1.00 93.38 78 TYR A C 1
ATOM 633 O O . TYR A 1 78 ? 22.502 1.521 -39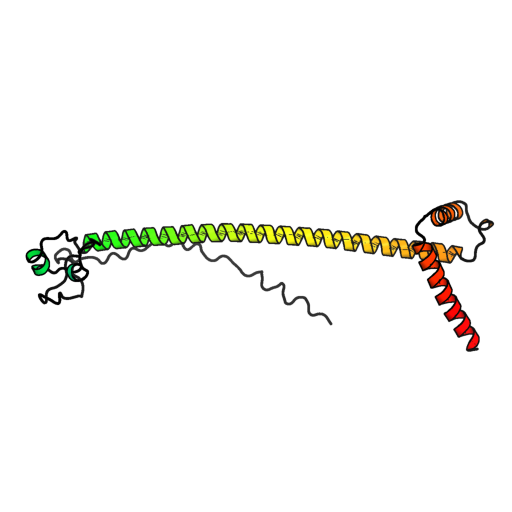.219 1.00 93.38 78 TYR A O 1
ATOM 641 N N . ILE A 1 79 ? 23.102 1.082 -37.107 1.00 94.75 79 ILE A N 1
ATOM 642 C CA . ILE A 1 79 ? 22.892 2.430 -36.587 1.00 94.75 79 ILE A CA 1
ATOM 643 C C . ILE A 1 79 ? 24.185 2.980 -35.988 1.00 94.75 79 ILE A C 1
ATOM 645 O O . ILE A 1 79 ? 25.017 2.247 -35.451 1.00 94.75 79 ILE A O 1
ATOM 649 N N . SER A 1 80 ? 24.345 4.300 -36.046 1.00 94.38 80 SER A N 1
ATOM 650 C CA . SER A 1 80 ? 25.475 4.972 -35.403 1.00 94.38 80 SER A CA 1
ATOM 651 C C . SER A 1 80 ? 25.394 4.879 -33.878 1.00 94.38 80 SER A C 1
ATOM 653 O O . SER A 1 80 ? 24.306 4.811 -33.297 1.00 94.38 80 SER A O 1
ATOM 655 N N . LEU A 1 81 ? 26.542 4.981 -33.204 1.00 93.06 81 LEU A N 1
ATOM 656 C CA . LEU A 1 81 ? 26.578 5.078 -31.740 1.00 93.06 81 LEU A CA 1
ATOM 657 C C . LEU A 1 81 ? 25.811 6.289 -31.198 1.00 93.06 81 LEU A C 1
ATOM 659 O O . LEU A 1 81 ? 25.255 6.219 -30.104 1.00 93.06 81 LEU A O 1
ATOM 663 N N . LYS A 1 82 ? 25.731 7.388 -31.959 1.00 90.81 82 LYS A N 1
ATOM 664 C CA . LYS A 1 82 ? 24.943 8.568 -31.579 1.00 90.81 82 LYS A CA 1
ATOM 665 C C . LYS A 1 82 ? 23.450 8.239 -31.514 1.00 90.81 82 LYS A C 1
ATOM 667 O O . LYS A 1 82 ? 22.792 8.583 -30.534 1.00 90.81 82 LYS A O 1
ATOM 672 N N . GLU A 1 83 ? 22.940 7.541 -32.526 1.00 92.25 83 GLU A N 1
ATOM 673 C CA . GLU A 1 83 ? 21.547 7.089 -32.572 1.00 92.25 83 GLU A CA 1
ATOM 674 C C . GLU A 1 83 ? 21.268 6.031 -31.496 1.00 92.25 83 GLU A C 1
ATOM 676 O O . GLU A 1 83 ? 20.271 6.117 -30.782 1.00 92.25 83 GLU A O 1
ATOM 681 N N . ALA A 1 84 ? 22.182 5.081 -31.297 1.00 92.81 84 ALA A N 1
ATOM 682 C CA . ALA A 1 84 ? 22.051 4.092 -30.232 1.00 92.81 84 ALA A CA 1
ATOM 683 C C . ALA A 1 84 ? 22.016 4.737 -28.837 1.00 92.81 84 ALA A C 1
ATOM 685 O O . ALA A 1 84 ? 21.182 4.376 -28.009 1.00 92.81 84 ALA A O 1
ATOM 686 N N . ASN A 1 85 ? 22.873 5.732 -28.584 1.00 91.31 85 ASN A N 1
ATOM 687 C CA . ASN A 1 85 ? 22.887 6.472 -27.323 1.00 91.31 85 ASN A CA 1
ATOM 688 C C . ASN A 1 85 ? 21.591 7.268 -27.113 1.00 91.31 85 ASN A C 1
ATOM 690 O O . ASN A 1 85 ? 21.077 7.325 -25.997 1.00 91.31 85 ASN A O 1
ATOM 694 N N . LYS A 1 86 ? 21.031 7.851 -28.180 1.00 91.94 86 LYS A N 1
ATOM 695 C CA . LYS A 1 86 ? 19.722 8.511 -28.132 1.00 91.94 86 LYS A CA 1
ATOM 696 C C . LYS A 1 86 ? 18.629 7.523 -27.708 1.00 91.94 86 LYS A C 1
ATOM 698 O O . LYS A 1 86 ? 17.965 7.771 -26.705 1.00 91.94 86 LYS A O 1
ATOM 703 N N . ARG A 1 87 ? 18.522 6.373 -28.383 1.00 93.19 87 ARG A N 1
ATOM 704 C CA . ARG A 1 87 ? 17.549 5.315 -28.041 1.00 93.19 87 ARG A CA 1
ATOM 705 C C . ARG A 1 87 ? 17.740 4.772 -26.627 1.00 93.19 87 ARG A C 1
ATOM 707 O O . ARG A 1 87 ? 16.769 4.531 -25.918 1.00 93.19 87 ARG A O 1
ATOM 714 N N . TRP A 1 88 ? 18.986 4.613 -26.185 1.00 92.69 88 TRP A N 1
ATOM 715 C CA . TRP A 1 88 ? 19.297 4.210 -24.814 1.00 92.69 88 TRP A CA 1
ATOM 716 C C . TRP A 1 88 ? 18.809 5.234 -23.784 1.00 92.69 88 TRP A C 1
ATOM 718 O O . TRP A 1 88 ? 18.240 4.866 -22.757 1.00 92.69 88 TRP A O 1
ATOM 728 N N . ASN A 1 89 ? 19.003 6.527 -24.049 1.00 89.44 89 ASN A N 1
ATOM 729 C CA . ASN A 1 89 ? 18.516 7.584 -23.168 1.00 89.44 89 ASN A CA 1
ATOM 730 C C . ASN A 1 89 ? 16.984 7.650 -23.140 1.00 89.44 89 ASN A C 1
ATOM 732 O O . ASN A 1 89 ? 16.416 7.781 -22.057 1.00 89.44 89 ASN A O 1
ATOM 736 N N . GLU A 1 90 ? 16.321 7.482 -24.285 1.00 90.56 90 GLU A N 1
ATOM 737 C CA . GLU A 1 90 ? 14.858 7.373 -24.367 1.00 90.56 90 GLU A CA 1
ATOM 738 C C . GLU A 1 90 ? 14.341 6.181 -23.551 1.00 90.56 90 GLU A C 1
ATOM 740 O O . GLU A 1 90 ? 13.433 6.338 -22.734 1.00 90.56 90 GLU A O 1
ATOM 745 N N . PHE A 1 91 ? 14.963 5.009 -23.702 1.00 90.56 91 PHE A N 1
ATOM 746 C CA . PHE A 1 91 ? 14.619 3.812 -22.935 1.00 90.56 91 PHE A CA 1
ATOM 747 C C . PHE A 1 91 ? 14.781 4.026 -21.424 1.00 90.56 91 PHE A C 1
ATOM 749 O O . PHE A 1 91 ? 13.876 3.702 -20.655 1.00 90.56 91 PHE A O 1
ATOM 756 N N . LYS A 1 92 ? 15.900 4.620 -20.984 1.00 87.81 92 LYS A N 1
ATOM 757 C CA . LYS A 1 92 ? 16.112 4.959 -19.567 1.00 87.81 92 LYS A CA 1
ATOM 758 C C . LYS A 1 92 ? 15.032 5.906 -19.043 1.00 87.81 92 LYS A C 1
ATOM 760 O O . LYS A 1 92 ? 14.510 5.663 -17.959 1.00 87.81 92 LYS A O 1
ATOM 765 N N . GLY A 1 93 ? 14.673 6.938 -19.811 1.00 84.88 93 GLY A N 1
ATOM 766 C CA . GLY A 1 93 ? 13.599 7.872 -19.457 1.00 84.88 93 GLY A CA 1
ATOM 767 C C . GLY A 1 93 ? 12.250 7.165 -19.278 1.00 84.88 93 GLY A C 1
ATOM 768 O O . GLY A 1 93 ? 11.593 7.306 -18.245 1.00 84.88 93 GLY A O 1
ATOM 769 N N . GLN A 1 94 ? 11.881 6.305 -20.229 1.00 87.50 94 GLN A N 1
ATOM 770 C CA . GLN A 1 94 ? 10.655 5.507 -20.142 1.00 87.50 94 GLN A CA 1
ATOM 771 C C . GLN A 1 94 ? 10.660 4.564 -18.932 1.00 87.50 94 GLN A C 1
ATOM 773 O O . GLN A 1 94 ? 9.657 4.452 -18.226 1.00 87.50 94 GLN A O 1
ATOM 778 N N . GLN A 1 95 ? 11.788 3.905 -18.655 1.00 87.38 95 GLN A N 1
ATOM 779 C CA . GLN A 1 95 ? 11.916 3.009 -17.508 1.00 87.38 95 GLN A CA 1
ATOM 780 C C . GLN A 1 95 ? 11.730 3.766 -16.187 1.00 87.38 95 GLN A C 1
ATOM 782 O O . GLN A 1 95 ? 10.997 3.303 -15.311 1.00 87.38 95 GLN A O 1
ATOM 787 N N . THR A 1 96 ? 12.342 4.944 -16.045 1.00 84.19 96 THR A N 1
ATOM 788 C CA . THR A 1 96 ? 12.176 5.772 -14.844 1.00 84.19 96 THR A CA 1
ATOM 789 C C . THR A 1 96 ? 10.736 6.233 -14.653 1.00 84.19 96 THR A C 1
ATOM 791 O O . THR A 1 96 ? 10.228 6.174 -13.533 1.00 84.19 96 THR A O 1
ATOM 794 N N . ASP A 1 97 ? 10.047 6.604 -15.734 1.00 85.56 97 ASP A N 1
ATOM 795 C CA . ASP A 1 97 ? 8.639 6.999 -15.680 1.00 85.56 97 ASP A CA 1
ATOM 796 C C . ASP A 1 97 ? 7.741 5.838 -15.251 1.00 85.56 97 ASP A C 1
ATOM 798 O O . ASP A 1 97 ? 6.833 6.016 -14.435 1.00 85.56 97 ASP A O 1
ATOM 802 N N . LEU A 1 98 ? 7.996 4.630 -15.765 1.00 86.81 98 LEU A N 1
ATOM 803 C CA . LEU A 1 98 ? 7.256 3.426 -15.385 1.00 86.81 98 LEU A CA 1
ATOM 804 C C . LEU A 1 98 ? 7.464 3.074 -13.910 1.00 86.81 98 LEU A C 1
ATOM 806 O O . LEU A 1 98 ? 6.488 2.823 -13.201 1.00 86.81 98 LEU A O 1
ATOM 810 N N . ILE A 1 99 ? 8.713 3.104 -13.433 1.00 87.06 99 ILE A N 1
ATOM 811 C CA . ILE A 1 99 ? 9.043 2.858 -12.023 1.00 87.06 99 ILE A CA 1
ATOM 812 C C . ILE A 1 99 ? 8.362 3.902 -11.130 1.00 87.06 99 ILE A C 1
ATOM 814 O O . ILE A 1 99 ? 7.742 3.544 -10.127 1.00 87.06 99 ILE A O 1
ATOM 818 N N . SER A 1 100 ? 8.421 5.180 -11.515 1.00 87.94 100 SER A N 1
ATOM 819 C CA . SER A 1 100 ? 7.792 6.279 -10.779 1.00 87.94 100 SER A CA 1
ATOM 820 C C . SER A 1 100 ? 6.273 6.108 -10.689 1.00 87.94 100 SER A C 1
ATOM 822 O O . SER A 1 100 ? 5.714 6.081 -9.590 1.00 87.94 100 SER A O 1
ATOM 824 N N . LYS A 1 101 ? 5.594 5.871 -11.822 1.00 88.94 101 LYS A N 1
ATOM 825 C CA . LYS A 1 101 ? 4.140 5.628 -11.865 1.00 88.94 101 LYS A CA 1
ATOM 826 C C . LYS A 1 101 ? 3.733 4.418 -11.028 1.00 88.94 101 LYS A C 1
ATOM 828 O O . LYS A 1 101 ? 2.729 4.468 -10.314 1.00 88.94 101 LYS A O 1
ATOM 833 N N . HIS A 1 102 ? 4.504 3.335 -11.101 1.00 89.62 102 HIS A N 1
ATOM 834 C CA . HIS A 1 102 ? 4.259 2.133 -10.311 1.00 89.62 102 HIS A CA 1
ATOM 835 C C . HIS A 1 102 ? 4.385 2.406 -8.806 1.00 89.62 102 HIS A C 1
ATOM 837 O O . HIS A 1 102 ? 3.495 2.038 -8.036 1.00 89.62 102 HIS A O 1
ATOM 843 N N . ASN A 1 103 ? 5.449 3.091 -8.385 1.00 89.62 103 ASN A N 1
ATOM 844 C CA . ASN A 1 103 ? 5.670 3.419 -6.979 1.00 89.62 103 ASN A CA 1
ATOM 845 C C . ASN A 1 103 ? 4.605 4.380 -6.441 1.00 89.62 103 ASN A C 1
ATOM 847 O O . ASN A 1 103 ? 4.048 4.117 -5.378 1.00 89.62 103 ASN A O 1
ATOM 851 N N . PHE A 1 104 ? 4.238 5.408 -7.210 1.00 92.94 104 PHE A N 1
ATOM 852 C CA . PHE A 1 104 ? 3.159 6.329 -6.852 1.00 92.94 104 PHE A CA 1
ATOM 853 C C . PHE A 1 104 ? 1.820 5.602 -6.663 1.00 92.94 104 PHE A C 1
ATOM 855 O O . PHE A 1 104 ? 1.099 5.828 -5.689 1.00 92.94 104 PHE A O 1
ATOM 862 N N . LYS A 1 105 ? 1.487 4.666 -7.564 1.00 91.62 105 LYS A N 1
ATOM 863 C CA . LYS A 1 105 ? 0.275 3.848 -7.432 1.00 91.62 105 LYS A CA 1
ATOM 864 C C . LYS A 1 105 ? 0.301 3.010 -6.150 1.00 91.62 105 LYS A C 1
ATOM 866 O O . LYS A 1 105 ? -0.703 2.966 -5.444 1.00 91.62 105 LYS A O 1
ATOM 871 N N . ARG A 1 106 ? 1.432 2.368 -5.837 1.00 90.94 106 ARG A N 1
ATOM 872 C CA . ARG A 1 106 ? 1.588 1.572 -4.607 1.00 90.94 106 ARG A CA 1
ATOM 873 C C . ARG A 1 106 ? 1.451 2.421 -3.352 1.00 90.94 106 ARG A C 1
ATOM 875 O O . ARG A 1 106 ? 0.745 2.016 -2.436 1.00 90.94 106 ARG A O 1
ATOM 882 N N . GLU A 1 107 ? 2.081 3.589 -3.329 1.00 92.19 107 GLU A N 1
ATOM 883 C CA . GLU A 1 107 ? 1.981 4.529 -2.215 1.00 92.19 107 GLU A CA 1
ATOM 884 C C . GLU A 1 107 ? 0.528 4.942 -1.969 1.00 92.19 107 GLU A C 1
ATOM 886 O O . GLU A 1 107 ? 0.040 4.852 -0.842 1.00 92.19 107 GLU A O 1
ATOM 891 N N . LYS A 1 108 ? -0.206 5.303 -3.029 1.00 93.81 108 LYS A N 1
ATOM 892 C CA . LYS A 1 108 ? -1.630 5.635 -2.925 1.00 93.81 108 LYS A CA 1
ATOM 893 C C . LYS A 1 108 ? -2.439 4.479 -2.332 1.00 93.81 108 LYS A C 1
ATOM 895 O O . LYS A 1 108 ? -3.236 4.709 -1.426 1.00 93.81 108 LYS A O 1
ATOM 900 N N . THR A 1 109 ? -2.218 3.249 -2.799 1.00 93.94 109 THR A N 1
ATOM 901 C CA . THR A 1 109 ? -2.894 2.058 -2.261 1.00 93.94 109 THR A CA 1
ATOM 902 C C . THR A 1 109 ? -2.574 1.843 -0.782 1.00 93.94 109 THR A C 1
ATOM 904 O O . THR A 1 109 ? -3.483 1.607 0.011 1.00 93.94 109 THR A O 1
ATOM 907 N N . PHE A 1 110 ? -1.306 1.964 -0.382 1.00 94.44 110 PHE A N 1
ATOM 908 C CA . PHE A 1 110 ? -0.920 1.814 1.021 1.00 94.44 110 PHE A CA 1
ATOM 909 C C . PHE A 1 110 ? -1.515 2.905 1.911 1.00 94.44 110 PHE A C 1
ATOM 911 O O . PHE A 1 110 ? -1.990 2.600 3.001 1.00 94.44 110 PHE A O 1
ATOM 918 N N . ASN A 1 111 ? -1.575 4.150 1.440 1.00 94.62 111 ASN A N 1
ATOM 919 C CA . ASN A 1 111 ? -2.205 5.240 2.183 1.00 94.62 111 ASN A CA 1
ATOM 920 C C . ASN A 1 111 ? -3.707 5.005 2.401 1.00 94.62 111 ASN A C 1
ATOM 922 O O . ASN A 1 111 ? -4.218 5.299 3.484 1.00 94.62 111 ASN A O 1
ATOM 926 N N . VAL A 1 112 ? -4.406 4.437 1.411 1.00 96.31 112 VAL A N 1
ATOM 927 C CA . VAL A 1 112 ? -5.813 4.028 1.560 1.00 96.31 112 VAL A CA 1
ATOM 928 C C . VAL A 1 112 ? -5.943 2.924 2.610 1.00 96.31 112 VAL A C 1
ATOM 930 O O . VAL A 1 112 ? -6.698 3.094 3.563 1.00 96.31 112 VAL A O 1
ATOM 933 N N . ALA A 1 113 ? -5.143 1.859 2.513 1.00 94.56 113 ALA A N 1
ATOM 934 C CA . ALA A 1 113 ? -5.175 0.761 3.481 1.00 94.56 113 ALA A CA 1
ATOM 935 C C . ALA A 1 113 ? -4.873 1.234 4.916 1.00 94.56 113 ALA A C 1
ATOM 937 O O . ALA A 1 113 ? -5.551 0.848 5.865 1.00 94.56 113 ALA A O 1
ATOM 938 N N . ILE A 1 114 ? -3.896 2.131 5.094 1.00 95.81 114 ILE A N 1
ATOM 939 C CA . ILE A 1 114 ? -3.586 2.733 6.400 1.00 95.81 114 ILE A CA 1
ATOM 940 C C . ILE A 1 114 ? -4.792 3.506 6.946 1.00 95.81 114 ILE A C 1
ATOM 942 O O . ILE A 1 114 ? -5.065 3.444 8.146 1.00 95.81 114 ILE A O 1
ATOM 946 N N . LYS A 1 115 ? -5.508 4.248 6.094 1.00 96.81 115 LYS A N 1
ATOM 947 C CA . LYS A 1 115 ? -6.706 4.991 6.501 1.00 96.81 115 LYS A CA 1
ATOM 948 C C . LYS A 1 115 ? -7.817 4.045 6.959 1.00 96.81 115 LYS A C 1
ATOM 950 O O . LYS A 1 115 ? -8.392 4.286 8.015 1.00 96.81 115 LYS A O 1
ATOM 955 N N . GLU A 1 116 ? -8.070 2.971 6.219 1.00 96.62 116 GLU A N 1
ATOM 956 C CA . GLU A 1 116 ? -9.078 1.962 6.572 1.00 96.62 116 GLU A CA 1
ATOM 957 C C . GLU A 1 116 ? -8.745 1.265 7.896 1.00 96.62 116 GLU A C 1
ATOM 959 O O . GLU A 1 116 ? -9.599 1.150 8.773 1.00 96.62 116 GLU A O 1
ATOM 964 N N . ILE A 1 117 ? -7.479 0.884 8.102 1.00 96.44 117 ILE A N 1
ATOM 965 C CA . ILE A 1 117 ? -7.023 0.282 9.363 1.00 96.44 117 ILE A CA 1
ATOM 966 C C . ILE A 1 117 ? -7.219 1.249 10.538 1.00 96.44 117 ILE A C 1
ATOM 968 O O . ILE A 1 117 ? -7.649 0.831 11.614 1.00 96.44 117 ILE A O 1
ATOM 972 N N . LYS A 1 118 ? -6.926 2.544 10.352 1.00 96.19 118 LYS A N 1
ATOM 973 C CA . LYS A 1 118 ? -7.170 3.562 11.387 1.00 96.19 118 LYS A CA 1
ATOM 974 C C . LYS A 1 118 ? -8.656 3.680 11.716 1.00 96.19 118 LYS A C 1
ATOM 976 O O . LYS A 1 118 ? -9.000 3.663 12.889 1.00 96.19 118 LYS A O 1
ATOM 981 N N . GLN A 1 119 ? -9.515 3.730 10.700 1.00 96.81 119 GLN A N 1
ATOM 982 C CA . GLN A 1 119 ? -10.965 3.799 10.891 1.00 96.81 119 GLN A CA 1
ATOM 983 C C . GLN A 1 119 ? -11.506 2.576 11.639 1.00 96.81 119 GLN A C 1
ATOM 985 O O . GLN A 1 119 ? -12.291 2.736 12.565 1.00 96.81 119 GLN A O 1
ATOM 990 N N . LEU A 1 120 ? -11.045 1.369 11.294 1.00 96.19 120 LEU A N 1
ATOM 991 C CA . LEU A 1 120 ? -11.415 0.144 12.009 1.00 96.19 120 LEU A CA 1
ATOM 992 C C . LEU A 1 120 ? -10.977 0.183 13.472 1.00 96.19 120 LEU A C 1
ATOM 994 O O . LEU A 1 120 ? -11.758 -0.147 14.360 1.00 96.19 120 LEU A O 1
ATOM 998 N N . ARG A 1 121 ? -9.733 0.594 13.731 1.00 97.19 121 ARG A N 1
ATOM 999 C CA . ARG A 1 121 ? -9.215 0.736 15.095 1.00 97.19 121 ARG A CA 1
ATOM 1000 C C . ARG A 1 121 ? -10.068 1.707 15.909 1.00 97.19 121 ARG A C 1
ATOM 1002 O O . ARG A 1 121 ? -10.414 1.389 17.041 1.00 97.19 121 ARG A O 1
ATOM 1009 N N . ASP A 1 122 ? -10.370 2.872 15.347 1.00 96.94 122 ASP A N 1
ATOM 1010 C CA . ASP A 1 122 ? -11.131 3.909 16.042 1.00 96.94 122 ASP A CA 1
ATOM 1011 C C . ASP A 1 122 ? -12.555 3.403 16.339 1.00 96.94 122 ASP A C 1
ATOM 1013 O O . ASP A 1 122 ? -12.977 3.429 17.490 1.00 96.94 122 ASP A O 1
ATOM 1017 N N . TYR A 1 123 ? -13.211 2.767 15.361 1.00 97.75 123 TYR A N 1
ATOM 1018 C CA . TYR A 1 123 ? -14.518 2.126 15.543 1.00 97.75 123 TYR A CA 1
ATOM 1019 C C . TYR A 1 123 ? -14.534 1.091 16.680 1.00 97.75 123 TYR A C 1
ATOM 1021 O O . TYR A 1 123 ? -15.412 1.122 17.541 1.00 97.75 123 TYR A O 1
ATOM 1029 N N . TYR A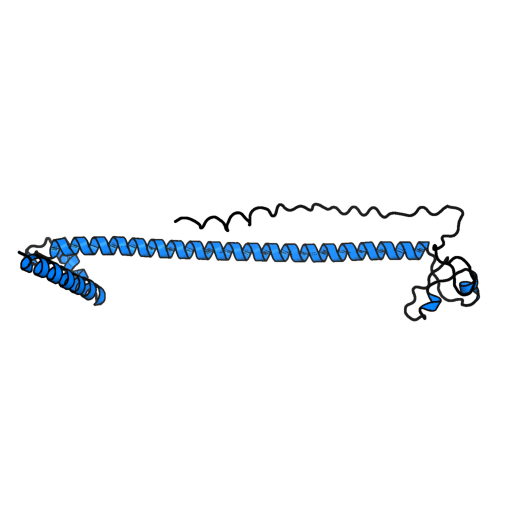 1 124 ? -13.563 0.173 16.720 1.00 96.75 124 TYR A N 1
ATOM 1030 C CA . TYR A 1 124 ? -13.516 -0.838 17.781 1.00 96.75 124 TYR A CA 1
ATOM 1031 C C . TYR A 1 124 ? -13.195 -0.243 19.153 1.00 96.75 124 TYR A C 1
ATOM 1033 O O . TYR A 1 124 ? -13.711 -0.730 20.156 1.00 96.75 124 TYR A O 1
ATOM 1041 N N . ASN A 1 125 ? -12.370 0.801 19.217 1.00 97.12 125 ASN A N 1
ATOM 1042 C CA . ASN A 1 125 ? -12.100 1.496 20.474 1.00 97.12 125 ASN A CA 1
ATOM 1043 C C . ASN A 1 125 ? -13.356 2.184 21.019 1.00 97.12 125 ASN A C 1
ATOM 1045 O O . ASN A 1 125 ? -13.599 2.125 22.227 1.00 97.12 125 ASN A O 1
ATOM 1049 N N . ASP A 1 126 ? -14.161 2.784 20.143 1.00 97.56 126 ASP A N 1
ATOM 1050 C CA . ASP A 1 126 ? -15.429 3.409 20.521 1.00 97.56 126 ASP A CA 1
ATOM 1051 C C . ASP A 1 126 ? -16.406 2.350 21.051 1.00 97.56 126 ASP A C 1
ATOM 1053 O O . ASP A 1 126 ? -16.901 2.472 22.171 1.00 97.56 126 ASP A O 1
ATOM 1057 N N . GLN A 1 127 ? -16.576 1.237 20.328 1.00 96.81 127 GLN A N 1
ATOM 1058 C CA . GLN A 1 127 ? -17.420 0.116 20.764 1.00 96.81 127 GLN A CA 1
ATOM 1059 C C . GLN A 1 127 ? -16.972 -0.483 22.108 1.00 96.81 127 GLN A C 1
ATOM 1061 O O . GLN A 1 127 ? -17.791 -0.755 22.985 1.00 96.81 127 GLN A O 1
ATOM 1066 N N . LEU A 1 128 ? -15.664 -0.666 22.317 1.00 94.88 128 LEU A N 1
ATOM 1067 C CA . LEU A 1 128 ? -15.138 -1.144 23.599 1.00 94.88 128 LEU A CA 1
ATOM 1068 C C . LEU A 1 128 ? -15.398 -0.146 24.733 1.00 94.88 128 LEU A C 1
ATOM 1070 O O . LEU A 1 128 ? -15.700 -0.559 25.854 1.00 94.88 128 LEU A O 1
ATOM 1074 N N . SER A 1 129 ? -15.306 1.153 24.452 1.00 96.00 129 SER A N 1
ATOM 1075 C CA . SER A 1 129 ? -15.573 2.212 25.429 1.00 96.00 12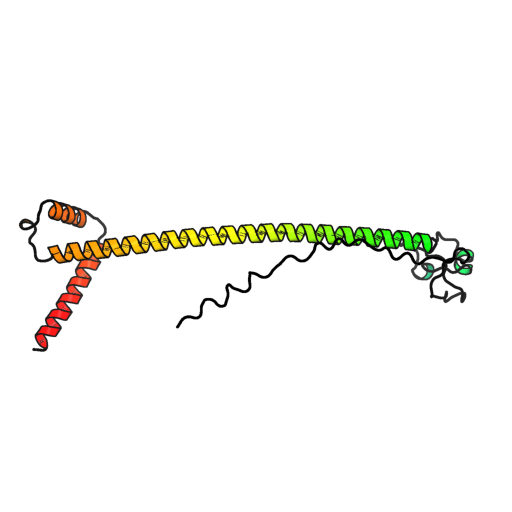9 SER A CA 1
ATOM 1076 C C . SER A 1 129 ? -17.053 2.272 25.815 1.00 96.00 129 SER A C 1
ATOM 1078 O O . SER A 1 129 ? -17.370 2.433 26.997 1.00 96.00 129 SER A O 1
ATOM 1080 N N . GLU A 1 130 ? -17.956 2.066 24.855 1.00 96.62 130 GLU A N 1
ATOM 1081 C CA . GLU A 1 130 ? -19.399 1.943 25.096 1.00 96.62 130 GLU A CA 1
ATOM 1082 C C . GLU A 1 130 ? -19.713 0.732 25.985 1.00 96.62 130 GLU A C 1
ATOM 1084 O O . GLU A 1 130 ? -20.400 0.867 27.000 1.00 96.62 130 GLU A O 1
ATOM 1089 N N . ILE A 1 131 ? -19.140 -0.437 25.674 1.00 95.06 131 ILE A N 1
ATOM 1090 C CA . ILE A 1 131 ? -19.316 -1.657 26.477 1.00 95.06 131 ILE A CA 1
ATOM 1091 C C . ILE A 1 131 ? -18.802 -1.449 27.907 1.00 95.06 131 ILE A C 1
ATOM 1093 O O . ILE A 1 131 ? -19.487 -1.802 28.868 1.00 95.06 131 ILE A O 1
ATOM 1097 N N . LEU A 1 132 ? -17.613 -0.861 28.070 1.00 94.19 132 LEU A N 1
ATOM 1098 C CA . LEU A 1 132 ? -17.045 -0.575 29.392 1.00 94.19 132 LEU A CA 1
ATOM 1099 C C . LEU A 1 132 ? -17.930 0.375 30.199 1.00 94.19 132 LEU A C 1
ATOM 1101 O O . LEU A 1 132 ? -18.140 0.152 31.393 1.00 94.19 132 LEU A O 1
ATOM 1105 N N . THR A 1 133 ? -18.460 1.413 29.556 1.00 95.88 133 THR A N 1
ATOM 1106 C CA . THR A 1 133 ? -19.383 2.360 30.190 1.00 95.88 133 THR A CA 1
ATOM 1107 C C . THR A 1 133 ? -20.652 1.646 30.647 1.00 95.88 133 THR A C 1
ATOM 1109 O O . THR A 1 133 ? -20.999 1.730 31.823 1.00 95.88 133 THR A O 1
ATOM 1112 N N . SER A 1 134 ? -21.262 0.836 29.778 1.00 95.50 134 SER A N 1
ATOM 1113 C CA . SER A 1 134 ? -22.471 0.072 30.105 1.00 95.50 134 SER A CA 1
ATOM 1114 C C . SER A 1 134 ? -22.259 -0.901 31.273 1.00 95.50 134 SER A C 1
ATOM 1116 O O . SER A 1 134 ? -23.079 -0.968 32.189 1.00 95.50 134 SER A O 1
ATOM 1118 N N . ILE A 1 135 ? -21.131 -1.620 31.300 1.00 91.44 135 ILE A N 1
ATOM 1119 C CA . ILE A 1 135 ? -20.793 -2.526 32.410 1.00 91.44 135 ILE A CA 1
ATOM 1120 C C . ILE A 1 135 ? -20.638 -1.747 33.721 1.00 91.44 135 ILE A C 1
ATOM 1122 O O . ILE A 1 135 ? -21.132 -2.188 34.760 1.00 91.44 135 ILE A O 1
ATOM 1126 N N . ASN A 1 136 ? -19.965 -0.594 33.691 1.00 93.12 136 ASN A N 1
ATOM 1127 C CA . ASN A 1 136 ? -19.784 0.237 34.881 1.00 93.12 136 ASN A CA 1
ATOM 1128 C C . ASN A 1 136 ? -21.120 0.771 35.408 1.00 93.12 136 ASN A C 1
ATOM 1130 O O . ASN A 1 136 ? -21.364 0.709 36.614 1.00 93.12 136 ASN A O 1
ATOM 1134 N N . GLU A 1 137 ? -22.001 1.239 34.525 1.00 93.00 137 GLU A N 1
ATOM 1135 C CA . GLU A 1 137 ? -23.347 1.693 34.887 1.00 93.00 137 GLU A CA 1
ATOM 1136 C C . GLU A 1 137 ? -24.163 0.569 35.533 1.00 93.00 137 GLU A C 1
ATOM 1138 O O . GLU A 1 137 ? -24.714 0.753 36.621 1.00 93.00 137 GLU A O 1
ATOM 1143 N N . GLN A 1 138 ? -24.163 -0.628 34.936 1.00 86.25 138 GLN A N 1
ATOM 1144 C CA . GLN A 1 138 ? -24.831 -1.800 35.508 1.00 86.25 138 GLN A CA 1
ATOM 1145 C C . GLN A 1 138 ? -24.251 -2.189 36.871 1.00 86.25 138 GLN A C 1
ATOM 1147 O O . GLN A 1 138 ? -24.993 -2.552 37.784 1.00 86.25 138 GLN A O 1
ATOM 1152 N N . LEU A 1 139 ? -22.930 -2.106 37.048 1.00 85.81 139 LEU A N 1
ATOM 1153 C CA . LEU A 1 139 ? -22.280 -2.425 38.319 1.00 85.81 139 LEU A CA 1
ATOM 1154 C C . LEU A 1 139 ? -22.671 -1.425 39.414 1.00 85.81 139 LEU A C 1
ATOM 1156 O O . LEU A 1 139 ? -22.969 -1.833 40.543 1.00 85.81 139 LEU A O 1
ATOM 1160 N N . ILE A 1 140 ? -22.722 -0.132 39.084 1.00 86.88 140 ILE A N 1
ATOM 1161 C CA . ILE A 1 140 ? -23.184 0.927 39.990 1.00 86.88 140 ILE A CA 1
ATOM 1162 C C . ILE A 1 140 ? -24.650 0.692 40.365 1.00 86.88 140 ILE A C 1
ATOM 1164 O O . ILE A 1 140 ? -24.977 0.666 41.555 1.00 86.88 140 ILE A O 1
ATOM 1168 N N . GLN A 1 141 ? -25.516 0.452 39.379 1.00 84.19 141 GLN A N 1
ATOM 1169 C CA . GLN A 1 141 ? -26.940 0.205 39.600 1.00 84.19 141 GLN A CA 1
ATOM 1170 C C . GLN A 1 141 ? -27.169 -1.037 40.469 1.00 84.19 141 GLN A C 1
ATOM 1172 O O . GLN A 1 141 ? -27.914 -0.979 41.445 1.00 84.19 141 GLN A O 1
ATOM 1177 N N . ASN A 1 142 ? -26.468 -2.137 40.194 1.00 77.44 142 ASN A N 1
ATOM 1178 C CA . ASN A 1 142 ? -26.545 -3.356 40.999 1.00 77.44 142 ASN A CA 1
ATOM 1179 C C . ASN A 1 142 ? -26.064 -3.133 42.436 1.00 77.44 142 ASN A C 1
ATOM 1181 O O . ASN A 1 142 ? -26.682 -3.626 43.380 1.00 77.44 142 ASN A O 1
ATOM 1185 N N . THR A 1 143 ? -24.992 -2.360 42.622 1.00 78.12 143 THR A N 1
ATOM 1186 C CA . THR A 1 143 ? -24.494 -2.003 43.957 1.00 78.12 143 THR A CA 1
ATOM 1187 C C . THR A 1 143 ? -25.527 -1.182 44.728 1.00 78.12 143 THR A C 1
ATOM 1189 O O . THR A 1 143 ? -25.722 -1.411 45.923 1.00 78.12 143 THR A O 1
ATOM 1192 N N . GLN A 1 144 ? -26.206 -0.248 44.058 1.00 80.50 144 GLN A N 1
ATOM 1193 C CA . GLN A 1 144 ? -27.254 0.557 44.677 1.00 80.50 144 GLN A CA 1
ATOM 1194 C C . GLN A 1 144 ? -28.488 -0.285 45.018 1.00 80.50 144 GLN A C 1
ATOM 1196 O O . GLN A 1 144 ? -28.936 -0.254 46.160 1.00 80.50 144 GLN A O 1
ATOM 1201 N N . ASN A 1 145 ? -28.968 -1.109 44.084 1.00 77.25 145 ASN A N 1
ATOM 1202 C CA . ASN A 1 145 ? -30.084 -2.031 44.309 1.00 77.25 145 ASN A CA 1
ATOM 1203 C C . ASN A 1 145 ? -29.806 -2.975 45.487 1.00 77.25 145 ASN A C 1
ATOM 1205 O O . ASN A 1 145 ? -30.688 -3.251 46.296 1.00 77.25 145 ASN A O 1
ATOM 1209 N N . PHE A 1 146 ? -28.563 -3.439 45.623 1.00 73.44 146 PHE A N 1
ATOM 1210 C CA . PHE A 1 146 ? -28.154 -4.278 46.742 1.00 73.44 146 PHE A CA 1
ATOM 1211 C C . PHE A 1 146 ? -28.172 -3.535 48.085 1.00 73.44 146 PHE A C 1
ATOM 1213 O O . PHE A 1 146 ? -28.621 -4.092 49.086 1.00 73.44 146 PHE A O 1
ATOM 1220 N N . LYS A 1 147 ? -27.709 -2.278 48.129 1.00 77.19 147 LYS A N 1
ATOM 1221 C CA . LYS A 1 147 ? -27.806 -1.443 49.339 1.00 77.19 147 LYS A CA 1
ATOM 1222 C C . LYS A 1 147 ? -29.261 -1.190 49.724 1.00 77.19 147 LYS A C 1
ATOM 1224 O O . LYS A 1 147 ? -29.607 -1.353 50.892 1.00 77.19 147 LYS A O 1
ATOM 1229 N N . ASP A 1 148 ? -30.094 -0.838 48.746 1.00 73.81 148 ASP A N 1
ATOM 1230 C CA . ASP A 1 148 ? -31.531 -0.643 48.933 1.00 73.81 148 ASP A CA 1
ATOM 1231 C C . ASP A 1 148 ? -32.170 -1.923 49.501 1.00 73.81 148 ASP A C 1
ATOM 1233 O O . ASP A 1 148 ? -32.916 -1.851 50.473 1.00 73.81 148 ASP A O 1
ATOM 1237 N N . PHE A 1 149 ? -31.805 -3.100 48.980 1.00 73.00 149 PHE A N 1
ATOM 1238 C CA . PHE A 1 149 ? -32.283 -4.388 49.486 1.00 73.00 149 PHE A CA 1
ATOM 1239 C C . PHE A 1 149 ? -31.842 -4.677 50.931 1.00 73.00 149 PHE A C 1
ATOM 1241 O O . PHE A 1 149 ? -32.673 -5.064 51.747 1.00 73.00 149 PHE A O 1
ATOM 1248 N N . ILE A 1 150 ? -30.566 -4.468 51.286 1.00 72.38 150 ILE A N 1
ATOM 1249 C CA . ILE A 1 150 ? -30.091 -4.665 52.673 1.00 72.38 150 ILE A CA 1
ATOM 1250 C C . ILE A 1 150 ? -30.882 -3.791 53.652 1.00 72.38 150 ILE A C 1
ATOM 1252 O O . ILE A 1 150 ? -31.234 -4.245 54.738 1.00 72.38 150 ILE A O 1
ATOM 1256 N N . ASN A 1 151 ? -31.188 -2.548 53.274 1.00 73.69 151 ASN A N 1
ATOM 1257 C CA . ASN A 1 151 ? -31.965 -1.641 54.120 1.00 73.69 151 ASN A CA 1
ATOM 1258 C C . ASN A 1 151 ? -33.410 -2.125 54.349 1.00 73.69 151 ASN A C 1
ATOM 1260 O O . ASN A 1 151 ? -34.051 -1.699 55.311 1.00 73.69 151 ASN A O 1
ATOM 1264 N N . LEU A 1 152 ? -33.912 -3.009 53.484 1.00 70.94 152 LEU A N 1
ATOM 1265 C CA . LEU A 1 152 ? -35.243 -3.610 53.558 1.00 70.94 152 LEU A CA 1
ATOM 1266 C C . LEU A 1 152 ? -35.236 -5.003 54.219 1.00 70.94 152 LEU A C 1
ATOM 1268 O O . LEU A 1 152 ? -36.292 -5.457 54.640 1.00 70.94 152 LEU A O 1
ATOM 1272 N N . GLU A 1 153 ? -34.078 -5.665 54.362 1.00 69.31 153 GLU A N 1
ATOM 1273 C CA . GLU A 1 153 ? -33.951 -7.066 54.823 1.00 69.31 153 GLU A CA 1
ATOM 1274 C C . GLU A 1 153 ? -34.617 -7.334 56.187 1.00 69.31 153 GLU A C 1
ATOM 1276 O O . GLU A 1 153 ? -35.115 -8.432 56.426 1.00 69.31 153 GLU A O 1
ATOM 1281 N N . ASN A 1 154 ? -34.653 -6.332 57.071 1.00 68.62 154 ASN A N 1
ATOM 1282 C CA . ASN A 1 154 ? -35.200 -6.465 58.425 1.00 68.62 154 ASN A CA 1
ATOM 1283 C C . ASN A 1 154 ? -36.608 -5.878 58.595 1.00 68.62 154 ASN A C 1
ATOM 1285 O O . ASN A 1 154 ? -37.105 -5.857 59.718 1.00 68.62 154 ASN A O 1
ATOM 1289 N N . LYS A 1 155 ? -37.228 -5.376 57.522 1.00 74.56 155 LYS A N 1
ATOM 1290 C CA . LYS A 1 155 ? -38.561 -4.771 57.573 1.00 74.56 155 LYS A CA 1
ATOM 1291 C C . LYS A 1 155 ? -39.606 -5.732 57.025 1.00 74.56 155 LYS A C 1
ATOM 1293 O O . LYS A 1 155 ? -39.391 -6.376 55.998 1.00 74.56 155 LYS A O 1
ATOM 1298 N N . GLN A 1 156 ? -40.753 -5.814 57.686 1.00 74.69 156 GLN A N 1
ATOM 1299 C CA . GLN A 1 156 ? -41.908 -6.518 57.130 1.00 74.69 156 GLN A CA 1
ATOM 1300 C C . GLN A 1 156 ? -42.606 -5.638 56.088 1.00 74.69 156 GLN A C 1
ATOM 1302 O O . GLN A 1 156 ? -42.525 -4.416 56.153 1.00 74.69 156 GLN A O 1
ATOM 1307 N N . ILE A 1 157 ? -43.304 -6.237 55.116 1.00 77.06 157 ILE A N 1
ATOM 1308 C CA . ILE A 1 157 ? -43.879 -5.492 53.977 1.00 77.06 157 ILE A CA 1
ATOM 1309 C C . ILE A 1 157 ? -44.839 -4.366 54.402 1.00 77.06 157 ILE A C 1
ATOM 1311 O O . ILE A 1 157 ? -44.923 -3.347 53.731 1.00 77.06 157 ILE A O 1
ATOM 1315 N N . PHE A 1 158 ? -45.522 -4.523 55.538 1.00 81.25 158 PHE A N 1
ATOM 1316 C CA . PHE A 1 158 ? -46.437 -3.524 56.099 1.00 81.25 158 PHE A CA 1
ATOM 1317 C C . PHE A 1 158 ? -45.731 -2.401 56.882 1.00 81.25 158 PHE A C 1
ATOM 1319 O O . PHE A 1 158 ? -46.377 -1.444 57.293 1.00 81.25 158 PHE A O 1
ATOM 1326 N N . GLU A 1 159 ? -44.418 -2.509 57.094 1.00 81.12 159 GLU A N 1
ATOM 1327 C CA . GLU A 1 159 ? -43.561 -1.484 57.714 1.00 81.12 159 GLU A CA 1
ATOM 1328 C C . GLU A 1 159 ? -42.864 -0.608 56.655 1.00 81.12 159 GLU A C 1
ATOM 1330 O O . GLU A 1 159 ? -42.020 0.232 56.984 1.00 81.12 159 GLU A O 1
ATOM 1335 N N . LEU A 1 160 ? -43.164 -0.844 55.375 1.00 82.06 160 LEU A N 1
ATOM 1336 C CA . LEU A 1 160 ? -42.553 -0.170 54.238 1.00 82.06 160 LEU A CA 1
ATOM 1337 C C . LEU A 1 160 ? -43.393 1.015 53.770 1.00 82.06 160 LEU A C 1
ATOM 1339 O O . LEU A 1 160 ? -44.621 0.979 53.772 1.00 82.06 160 LEU A O 1
ATOM 1343 N N . GLU A 1 161 ? -42.707 2.056 53.309 1.00 85.44 161 GLU A N 1
ATOM 1344 C CA . GLU A 1 161 ? -43.347 3.180 52.629 1.00 85.44 161 GLU A CA 1
ATOM 1345 C C . GLU A 1 161 ? -43.824 2.761 51.229 1.00 85.44 161 GLU A C 1
ATOM 1347 O O . GLU A 1 161 ? -43.227 1.888 50.599 1.00 85.44 161 GLU A O 1
ATOM 1352 N N . GLU A 1 162 ? -44.851 3.428 50.700 1.00 85.19 162 GLU A N 1
ATOM 1353 C CA . GLU A 1 162 ? -45.471 3.134 49.394 1.00 85.19 162 GLU A CA 1
ATOM 1354 C C . GLU A 1 162 ? -44.440 2.933 48.264 1.00 85.19 162 GLU A C 1
ATOM 1356 O O . GLU A 1 162 ? -44.448 1.911 47.581 1.00 85.19 162 GLU A O 1
ATOM 1361 N N . LYS A 1 163 ? -43.444 3.822 48.159 1.00 81.94 163 LYS A N 1
ATOM 1362 C CA . LYS A 1 163 ? -42.360 3.727 47.159 1.00 81.94 163 LYS A CA 1
ATOM 1363 C C . LYS A 1 163 ? -41.458 2.499 47.325 1.00 81.94 163 LYS A C 1
ATOM 1365 O O . LYS A 1 163 ? -40.843 2.034 46.367 1.00 81.94 163 LYS A O 1
ATOM 1370 N N . GLN A 1 164 ? -41.298 2.006 48.550 1.00 77.19 164 GLN A N 1
ATOM 1371 C CA . GLN A 1 164 ? -40.520 0.798 48.835 1.00 77.19 164 GLN A CA 1
ATOM 1372 C C . GLN A 1 164 ? -41.331 -0.451 48.485 1.00 77.19 164 GLN A C 1
ATOM 1374 O O . GLN A 1 164 ? -40.767 -1.409 47.956 1.00 77.19 164 GLN A O 1
ATOM 1379 N N . VAL A 1 165 ? -42.646 -0.416 48.723 1.00 80.81 165 VAL A N 1
ATOM 1380 C CA . VAL A 1 165 ? -43.574 -1.476 48.317 1.00 80.81 165 VAL A CA 1
ATOM 1381 C C . VAL A 1 165 ? -43.594 -1.612 46.795 1.00 80.81 165 VAL A C 1
ATOM 1383 O O . VAL A 1 165 ? -43.408 -2.723 46.306 1.00 80.81 165 VAL A O 1
ATOM 1386 N N . GLU A 1 166 ? -43.708 -0.512 46.044 1.00 80.75 166 GLU A N 1
ATOM 1387 C CA . GLU A 1 166 ? -43.645 -0.526 44.572 1.00 80.75 166 GLU A CA 1
ATOM 1388 C C . GLU A 1 166 ? -42.353 -1.175 44.053 1.00 80.75 166 GLU A C 1
ATOM 1390 O O . GLU A 1 166 ? -42.403 -2.088 43.230 1.00 80.75 166 GLU A O 1
ATOM 1395 N N . LYS A 1 167 ? -41.190 -0.800 44.607 1.00 75.00 167 LYS A N 1
ATOM 1396 C CA . LYS A 1 167 ? -39.898 -1.415 44.248 1.00 75.00 167 LYS A CA 1
ATOM 1397 C C . LYS A 1 167 ? -39.855 -2.922 44.521 1.00 75.00 167 LYS A C 1
ATOM 1399 O O . LYS A 1 167 ? -39.269 -3.667 43.735 1.00 75.00 167 LYS A O 1
ATOM 1404 N N . ILE A 1 168 ? -40.427 -3.382 45.638 1.00 76.12 168 ILE A N 1
ATOM 1405 C CA . ILE A 1 168 ? -40.497 -4.815 45.960 1.00 76.12 168 ILE A CA 1
ATOM 1406 C C . ILE A 1 168 ? -41.444 -5.536 45.002 1.00 76.12 168 ILE A C 1
ATOM 1408 O O . ILE A 1 168 ? -41.111 -6.624 44.536 1.00 76.12 168 ILE A O 1
ATOM 1412 N N . VAL A 1 169 ? -42.595 -4.944 44.685 1.00 79.38 169 VAL A N 1
ATOM 1413 C CA . VAL A 1 169 ? -43.548 -5.504 43.721 1.00 79.38 169 VAL A CA 1
ATOM 1414 C C . VAL A 1 169 ? -42.897 -5.642 42.347 1.00 79.38 169 VAL A C 1
ATOM 1416 O O . VAL A 1 169 ? -42.998 -6.713 41.749 1.00 79.38 169 VAL A O 1
ATOM 1419 N N . ASP A 1 170 ? -42.155 -4.637 41.884 1.00 77.88 170 ASP A N 1
ATOM 1420 C CA . ASP A 1 170 ? -41.398 -4.708 40.630 1.00 77.88 170 ASP A CA 1
ATOM 1421 C C . ASP A 1 170 ? -40.339 -5.817 40.662 1.00 77.88 170 ASP A C 1
ATOM 1423 O O . ASP A 1 170 ? -40.249 -6.617 39.729 1.00 77.88 170 ASP A O 1
ATOM 1427 N N . LEU A 1 171 ? -39.573 -5.925 41.752 1.00 71.50 171 LEU A N 1
ATOM 1428 C CA . LEU A 1 171 ? -38.586 -6.994 41.954 1.00 71.50 171 LEU A CA 1
ATOM 1429 C C . LEU A 1 171 ? -39.215 -8.393 41.920 1.00 71.50 171 LEU A C 1
ATOM 1431 O O . LEU A 1 171 ? -38.665 -9.299 41.298 1.00 71.50 171 LEU A O 1
ATOM 1435 N N . LEU A 1 172 ? -40.360 -8.575 42.581 1.00 71.44 172 LEU A N 1
ATOM 1436 C CA . LEU A 1 172 ? -41.094 -9.843 42.612 1.00 71.44 172 LEU A CA 1
ATOM 1437 C C . LEU A 1 172 ? -41.777 -10.156 41.272 1.00 71.44 172 LEU A C 1
ATOM 1439 O O . LEU A 1 172 ? -41.996 -11.327 40.959 1.00 71.44 172 LEU A O 1
ATOM 1443 N N . SER A 1 173 ? -42.093 -9.128 40.481 1.00 76.00 173 SER A N 1
ATOM 1444 C CA . SER A 1 173 ? -42.726 -9.253 39.163 1.00 76.00 173 SER A CA 1
ATOM 1445 C C . SER A 1 173 ? -41.728 -9.572 38.044 1.00 76.00 173 SER A C 1
ATOM 1447 O O . SER A 1 173 ? -42.125 -10.052 36.977 1.00 76.00 173 SER A O 1
ATOM 1449 N N . GLN A 1 174 ? -40.427 -9.348 38.258 1.00 70.69 174 GLN A N 1
ATOM 1450 C CA . GLN A 1 174 ? -39.390 -9.703 37.289 1.00 70.69 174 GLN A CA 1
ATOM 1451 C C . GLN A 1 174 ? -39.257 -11.232 37.154 1.00 70.69 174 GLN A C 1
ATOM 1453 O O . GLN A 1 174 ? -38.996 -11.954 38.113 1.00 70.69 174 GLN A O 1
ATOM 1458 N N . LYS A 1 175 ? -39.392 -11.743 35.921 1.00 55.09 175 LYS A N 1
ATOM 1459 C CA . LYS A 1 175 ? -39.286 -13.182 35.591 1.00 55.09 175 LYS A CA 1
ATOM 1460 C C . LYS A 1 175 ? -37.876 -13.767 35.766 1.00 55.09 175 LYS A C 1
ATOM 1462 O O . LYS A 1 175 ? -37.717 -14.990 35.734 1.00 55.09 175 LYS A O 1
ATOM 1467 N N . ASP A 1 176 ? -36.856 -12.923 35.909 1.00 56.50 176 ASP A N 1
ATOM 1468 C CA . ASP A 1 176 ? -35.457 -13.340 35.894 1.00 56.50 176 ASP A CA 1
ATOM 1469 C C . ASP A 1 176 ? -34.996 -13.823 37.282 1.00 56.50 176 ASP A C 1
ATOM 1471 O O . ASP A 1 176 ? -34.602 -13.059 38.165 1.00 56.50 176 ASP A O 1
ATOM 1475 N N . LYS A 1 177 ? -35.050 -15.146 37.483 1.00 57.72 177 LYS A N 1
ATOM 1476 C CA . LYS A 1 177 ? -34.717 -15.840 38.745 1.00 57.72 177 LYS A CA 1
ATOM 1477 C C . LYS A 1 177 ? -33.278 -15.605 39.229 1.00 57.72 177 LYS A C 1
ATOM 1479 O O . LYS A 1 177 ? -32.962 -15.930 40.375 1.00 57.72 177 LYS A O 1
ATOM 1484 N N . ASN A 1 178 ? -32.403 -15.060 38.384 1.00 57.69 178 ASN A N 1
ATOM 1485 C CA . ASN A 1 178 ? -30.994 -14.844 38.700 1.00 57.69 178 ASN A CA 1
ATOM 1486 C C . ASN A 1 178 ? -30.770 -13.764 39.763 1.00 57.69 178 ASN A C 1
ATOM 1488 O O . ASN A 1 178 ? -29.896 -13.936 40.613 1.00 57.69 178 ASN A O 1
ATOM 1492 N N . LEU A 1 179 ? -31.574 -12.695 39.782 1.00 57.94 179 LEU A N 1
ATOM 1493 C CA . LEU A 1 179 ? -31.420 -11.631 40.781 1.00 57.94 179 LEU A CA 1
ATOM 1494 C C . LEU A 1 179 ? -31.765 -12.150 42.186 1.00 57.94 179 LEU A C 1
ATOM 1496 O O . LEU A 1 179 ? -30.988 -11.993 43.128 1.00 57.94 179 LEU A O 1
ATOM 1500 N N . ILE A 1 180 ? -32.877 -12.887 42.289 1.00 57.94 180 ILE A N 1
ATOM 1501 C CA . ILE A 1 180 ? -33.299 -13.586 43.510 1.00 57.94 180 ILE A CA 1
ATOM 1502 C C . ILE A 1 180 ? -32.226 -14.600 43.930 1.00 57.94 180 ILE A C 1
ATOM 1504 O O . ILE A 1 180 ? -31.852 -14.648 45.101 1.00 57.94 180 ILE A O 1
ATOM 1508 N N . TYR A 1 181 ? -31.668 -15.377 42.997 1.00 60.22 181 TYR A N 1
ATOM 1509 C CA . TYR A 1 181 ? -30.622 -16.359 43.293 1.00 60.22 181 TYR A CA 1
ATOM 1510 C C . TYR A 1 181 ? -29.329 -15.720 43.831 1.00 60.22 181 TYR A C 1
ATOM 1512 O O . TYR A 1 181 ? -28.762 -16.220 44.806 1.00 60.22 181 TYR A O 1
ATOM 1520 N N . ILE A 1 182 ? -28.876 -14.602 43.252 1.00 59.53 182 ILE A N 1
ATOM 1521 C CA . ILE A 1 182 ? -27.688 -13.867 43.717 1.00 59.53 182 ILE A CA 1
ATOM 1522 C C . ILE A 1 182 ? -27.922 -13.320 45.129 1.00 59.53 182 ILE A C 1
ATOM 1524 O O . ILE A 1 182 ? -27.092 -13.542 46.015 1.00 59.53 182 ILE A O 1
ATOM 1528 N N . ILE A 1 183 ? -29.076 -12.690 45.367 1.00 59.97 183 ILE A N 1
ATOM 1529 C CA . ILE A 1 183 ? -29.463 -12.161 46.681 1.00 59.97 183 ILE A CA 1
ATOM 1530 C C . ILE A 1 183 ? -29.504 -13.294 47.722 1.00 59.97 183 ILE A C 1
ATOM 1532 O O . ILE A 1 183 ? -28.851 -13.216 48.766 1.00 59.97 183 ILE A O 1
ATOM 1536 N N . THR A 1 184 ? -30.169 -14.407 47.402 1.00 61.75 184 THR A N 1
ATOM 1537 C CA . THR A 1 184 ? -30.312 -15.558 48.310 1.00 61.75 184 THR A CA 1
ATOM 1538 C C . THR A 1 184 ? -28.958 -16.206 48.627 1.00 61.75 184 THR A C 1
ATOM 1540 O O . THR A 1 184 ? -28.664 -16.520 49.784 1.00 61.75 184 THR A O 1
ATOM 1543 N N . ARG A 1 185 ? -28.079 -16.372 47.627 1.00 61.09 185 ARG A N 1
ATOM 1544 C CA . ARG A 1 185 ? -26.753 -16.990 47.806 1.00 61.09 185 ARG A CA 1
ATOM 1545 C C . ARG A 1 185 ? -25.832 -16.134 48.681 1.00 61.09 185 ARG A C 1
ATOM 1547 O O . ARG A 1 185 ? -25.084 -16.687 49.490 1.00 61.09 185 ARG A O 1
ATOM 1554 N N . PHE A 1 186 ? -25.905 -14.807 48.579 1.00 60.59 186 PHE A N 1
ATOM 1555 C CA . PHE A 1 186 ? -25.117 -13.900 49.421 1.00 60.59 186 PHE A CA 1
ATOM 1556 C C . PHE A 1 186 ? -25.613 -13.835 50.875 1.00 60.59 186 PHE A C 1
ATOM 1558 O O . PHE A 1 186 ? -24.779 -13.868 51.788 1.00 60.59 186 PHE A O 1
ATOM 1565 N N . ILE A 1 187 ? -26.933 -13.844 51.117 1.00 63.47 187 ILE A N 1
ATOM 1566 C CA . ILE A 1 187 ? -27.514 -13.926 52.476 1.00 63.47 187 ILE A CA 1
ATOM 1567 C C . ILE A 1 187 ? -27.027 -15.196 53.191 1.00 63.47 187 ILE A C 1
ATOM 1569 O O . ILE A 1 187 ? -26.583 -15.149 54.343 1.00 63.47 187 ILE A O 1
ATOM 1573 N N . ILE A 1 188 ? -27.018 -16.332 52.484 1.00 63.75 188 ILE A N 1
ATOM 1574 C CA . ILE A 1 188 ? -26.529 -17.613 53.015 1.00 63.75 188 ILE A CA 1
ATOM 1575 C C . ILE A 1 188 ? -25.044 -17.528 53.412 1.00 63.75 188 ILE A C 1
ATOM 1577 O O . ILE A 1 188 ? -24.658 -18.020 54.477 1.00 63.75 188 ILE A O 1
ATOM 1581 N N . ILE A 1 189 ? -24.199 -16.887 52.596 1.00 65.38 189 ILE A N 1
ATOM 1582 C CA . ILE A 1 189 ? -22.765 -16.719 52.895 1.00 65.38 189 ILE A CA 1
ATOM 1583 C C . ILE A 1 189 ? -22.558 -15.832 54.133 1.00 65.38 189 ILE A C 1
ATOM 1585 O O . ILE A 1 189 ? -21.696 -16.131 54.966 1.00 65.38 189 ILE A O 1
ATOM 1589 N N . ARG A 1 190 ? -23.351 -14.764 54.294 1.00 60.81 190 ARG A N 1
ATOM 1590 C CA . ARG A 1 190 ? -23.220 -13.836 55.425 1.00 60.81 190 ARG A CA 1
ATOM 1591 C C . ARG A 1 190 ? -23.691 -14.456 56.743 1.00 60.81 190 ARG A C 1
ATOM 1593 O O . ARG A 1 190 ? -22.951 -14.374 57.724 1.00 60.81 190 ARG A O 1
ATOM 1600 N N . LYS A 1 191 ? -24.831 -15.166 56.751 1.00 62.38 191 LYS A N 1
ATOM 1601 C CA . LYS A 1 191 ? -25.300 -15.934 57.924 1.00 62.38 191 LYS A CA 1
ATOM 1602 C C . LYS A 1 191 ? -24.251 -16.941 58.392 1.00 62.38 191 LYS A C 1
ATOM 1604 O O . LYS A 1 191 ? -23.936 -16.962 59.577 1.00 62.38 191 LYS A O 1
ATOM 1609 N N . LYS A 1 192 ? -23.624 -17.682 57.465 1.00 62.56 192 LYS A N 1
ATOM 1610 C CA . LYS A 1 192 ? -22.534 -18.624 57.789 1.00 62.56 192 LYS A CA 1
ATOM 1611 C C . LYS A 1 192 ? -21.335 -17.950 58.466 1.00 62.56 192 LYS A C 1
ATOM 1613 O O . LYS A 1 192 ? -20.766 -18.520 59.396 1.00 62.56 192 LYS A O 1
ATOM 1618 N N . ARG A 1 193 ? -20.941 -16.745 58.032 1.00 59.56 193 ARG A N 1
ATOM 1619 C CA . ARG A 1 193 ? -19.843 -15.991 58.671 1.00 59.56 193 ARG A CA 1
ATOM 1620 C C . ARG A 1 193 ? -20.214 -15.505 60.072 1.00 59.56 193 ARG A C 1
ATOM 1622 O O . ARG A 1 193 ? -19.388 -15.626 60.969 1.00 59.56 193 ARG A O 1
ATOM 1629 N N . PHE A 1 194 ? -21.442 -15.028 60.266 1.00 59.91 194 PHE A N 1
ATOM 1630 C CA . PHE A 1 194 ? -21.923 -14.553 61.567 1.00 59.91 194 PHE A CA 1
ATOM 1631 C C . PHE A 1 194 ? -22.020 -15.691 62.596 1.00 59.91 194 PHE A C 1
ATOM 1633 O O . PHE A 1 194 ? -21.489 -15.579 63.699 1.00 59.91 194 PHE A O 1
ATOM 1640 N N . THR A 1 195 ? -22.581 -16.843 62.209 1.00 61.50 195 THR A N 1
ATOM 1641 C CA . THR A 1 195 ? -22.641 -18.030 63.082 1.00 61.50 195 THR A CA 1
ATOM 1642 C C . THR A 1 195 ? -21.259 -18.586 63.423 1.00 61.50 195 THR A C 1
ATOM 1644 O O . THR A 1 195 ? -21.057 -19.104 64.516 1.00 61.50 195 THR A O 1
ATOM 1647 N N . ASN A 1 196 ? -20.286 -18.469 62.515 1.00 58.72 196 ASN A N 1
ATOM 1648 C CA . ASN A 1 196 ? -18.913 -18.906 62.779 1.00 58.72 196 ASN A CA 1
ATOM 1649 C C . ASN A 1 196 ? -18.136 -17.946 63.693 1.00 58.72 196 ASN A C 1
ATOM 1651 O O . ASN A 1 196 ? -17.175 -18.375 64.325 1.00 58.72 196 ASN A O 1
ATOM 1655 N N . GLN A 1 197 ? -18.531 -16.673 63.772 1.00 58.72 197 GLN A N 1
ATOM 1656 C CA . GLN A 1 197 ? -17.965 -15.721 64.731 1.00 58.72 197 GLN A CA 1
ATOM 1657 C C . GLN A 1 197 ? -18.554 -15.910 66.133 1.00 58.72 197 GLN A C 1
ATOM 1659 O O . GLN A 1 197 ? -17.805 -15.856 67.099 1.00 58.72 197 GLN A O 1
ATOM 1664 N N . GLN A 1 198 ? -19.848 -16.223 66.255 1.00 58.97 198 GLN A N 1
ATOM 1665 C CA . GLN A 1 198 ? -20.481 -16.491 67.555 1.00 58.97 198 GLN A CA 1
ATOM 1666 C C . GLN A 1 198 ? -20.014 -17.795 68.215 1.00 58.97 198 GLN A C 1
ATOM 1668 O O . GLN A 1 198 ? -20.021 -17.882 69.429 1.00 58.97 198 GLN A O 1
ATOM 1673 N N . LYS A 1 199 ? -19.564 -18.791 67.441 1.00 59.62 199 LYS A N 1
ATOM 1674 C CA . LYS A 1 199 ? -18.985 -20.042 67.975 1.00 59.62 199 LYS A CA 1
ATOM 1675 C C . LYS A 1 199 ? -17.525 -19.920 68.443 1.00 59.62 199 LYS A C 1
ATOM 1677 O O . LYS A 1 199 ? -16.947 -20.916 68.864 1.00 59.62 199 LYS A O 1
ATOM 1682 N N . LYS A 1 200 ? -16.899 -18.750 68.271 1.00 52.38 200 LYS A N 1
ATOM 1683 C CA . LYS A 1 200 ? -15.517 -18.470 68.705 1.00 52.38 200 LYS A CA 1
ATOM 1684 C C . LYS A 1 200 ? -15.439 -17.681 70.018 1.00 52.38 200 LYS A C 1
ATOM 1686 O O . LYS A 1 200 ? -14.329 -17.415 70.471 1.00 52.38 200 LYS A O 1
ATOM 1691 N N . PHE A 1 201 ? -16.584 -17.324 70.586 1.00 47.62 201 PHE A N 1
ATOM 1692 C CA . PHE A 1 201 ? -16.742 -16.791 71.935 1.00 47.62 201 PHE A CA 1
ATOM 1693 C C . PHE A 1 201 ? -17.494 -17.824 72.774 1.00 47.62 201 PHE A C 1
ATOM 1695 O O . PHE A 1 201 ? -17.278 -17.823 74.002 1.00 47.62 201 PHE A O 1
#